Protein AF-A0A840UYF7-F1 (afdb_monomer_lite)

Sequence (259 aa):
MERPEFKKMMAEARAKKISAIVCYRLDRISRNIGDFAKLIEELDGLNVSFISIKEQFDTSSPMGRAMMYISSVFSQLERETIAERIRDNMHELSKTGRWLGGTSPTGYKSEEVKDVTIDGKIKKACMLEIIPEEADIIKQIYKVFLETNSLTKTETYFIQNGYKTKNEKLFTRFALRNILTNPVYMIADEDAYHYLIENDVDLFAEKIDFDSKRGIMAYNRTIQKSGKANQMRPMDEWIVAVGKHAGLIKGTEWIKVQE

Secondary structure (DSSP, 8-state):
---HHHHHHHHHHHTT--SEEEES-GGGT-SSHHHHHHHHHHHHHTT-EEEETTTTEETTSHHHHHHHHHHHHHHHHHHHHHHHHHHHHHHHHHTTT-B-SSSPPTTEEEEEEEEE-TTS-EEEEEEEEE-HHHHHHHHHHHHHHHHH--HHHHHHHHHHTT-B-TTS-B--HHHHHHHHT-GGGBB-SHHHHHHHHHTT-EE-S-GGG--SSEEEEEES-EE--TTS--EEPPGGG-EEEEEEEEP-B-HHHHHHTT-

InterPro domains:
  IPR006119 Resolvase, N-terminal catalytic domain [PF00239] (2-99)
  IPR006119 Resolvase, N-terminal catalytic domain [PS51736] (1-97)
  IPR006119 Resolvase, N-terminal catalytic domain [SM00857] (1-99)
  IPR011109 DNA-binding recombinase domain [PF07508] (132-259)
  IPR011109 DNA-binding recombinase domain [PS51737] (105-259)
  IPR036162 Resolvase-like, N-terminal catalytic domain superfamily [G3DSA:3.40.50.1390] (1-85)
  IPR036162 Resolvase-like, N-terminal catalytic domain superfamily [SSF53041] (2-99)
  IPR038109 DNA-binding recombinase domain superfamily [G3DSA:3.90.1750.20] (86-259)
  IPR050639 Site-specific recombinase resolvase [PTHR30461] (1-259)

Organism: NCBI:txid862415

Radius of gyration: 25.32 Å; chains: 1; bounding box: 58×44×60 Å

Structure (mmCIF, N/CA/C/O backbone):
data_AF-A0A840UYF7-F1
#
_entry.id   AF-A0A840UYF7-F1
#
loop_
_atom_site.group_PDB
_atom_site.id
_atom_site.type_symbol
_atom_site.label_atom_id
_atom_site.label_alt_id
_atom_site.label_comp_id
_atom_site.label_asym_id
_atom_site.label_entity_id
_atom_site.label_seq_id
_atom_site.pdbx_PDB_ins_code
_atom_site.Cartn_x
_atom_site.Cartn_y
_atom_site.Cartn_z
_atom_site.occupancy
_atom_site.B_iso_or_equiv
_atom_site.auth_seq_id
_atom_site.auth_comp_id
_atom_site.auth_asym_id
_atom_site.auth_atom_id
_atom_site.pdbx_PDB_model_num
ATOM 1 N N . MET A 1 1 ? 21.555 11.647 -11.552 1.00 42.31 1 MET A N 1
ATOM 2 C CA . MET A 1 1 ? 22.821 12.197 -12.087 1.00 42.31 1 MET A CA 1
ATOM 3 C C . MET A 1 1 ? 22.623 12.481 -13.561 1.00 42.31 1 MET A C 1
ATOM 5 O O . MET A 1 1 ? 22.449 11.545 -14.332 1.00 42.31 1 MET A O 1
ATOM 9 N N . GLU A 1 2 ? 22.563 13.755 -13.935 1.00 55.31 2 GLU A N 1
ATOM 10 C CA . GLU A 1 2 ? 22.422 14.159 -15.332 1.00 55.31 2 GLU A CA 1
ATOM 11 C C . GLU A 1 2 ? 23.725 13.906 -16.100 1.00 55.31 2 GLU A C 1
ATOM 13 O O . GLU A 1 2 ? 24.806 14.220 -15.610 1.00 55.31 2 GLU A O 1
ATOM 18 N N . ARG A 1 3 ? 23.627 13.297 -17.288 1.00 75.38 3 ARG A N 1
ATOM 19 C CA . ARG A 1 3 ? 24.757 12.982 -18.178 1.00 75.38 3 ARG A CA 1
ATOM 20 C C . ARG A 1 3 ? 24.699 13.922 -19.394 1.00 75.38 3 ARG A C 1
ATOM 22 O O . ARG A 1 3 ? 24.123 13.530 -20.408 1.00 75.38 3 ARG A O 1
ATOM 29 N N . PRO A 1 4 ? 25.203 15.165 -19.296 1.00 82.75 4 PRO A N 1
ATOM 30 C CA . PRO A 1 4 ? 25.015 16.188 -20.330 1.00 82.75 4 PRO A CA 1
ATOM 31 C C . PRO A 1 4 ? 25.634 15.796 -21.679 1.00 82.75 4 PRO A C 1
ATOM 33 O O . PRO A 1 4 ? 24.951 15.867 -22.697 1.00 82.75 4 PRO A O 1
ATOM 36 N N . GLU A 1 5 ? 26.858 15.263 -21.685 1.00 85.75 5 GLU A N 1
ATOM 37 C CA . GLU A 1 5 ? 27.529 14.814 -22.919 1.00 85.75 5 GLU A CA 1
ATOM 38 C C . GLU A 1 5 ? 26.815 13.631 -23.585 1.00 85.75 5 GLU A C 1
ATOM 40 O O . GLU A 1 5 ? 26.700 13.566 -24.805 1.00 85.75 5 GLU A O 1
ATOM 45 N N . PHE A 1 6 ? 26.241 12.726 -22.787 1.00 84.12 6 PHE A N 1
ATOM 46 C CA . PHE A 1 6 ? 25.422 11.631 -23.307 1.00 84.12 6 PHE A CA 1
ATOM 47 C C . PHE A 1 6 ? 24.133 12.156 -23.953 1.00 84.12 6 PHE A C 1
ATOM 49 O O . PHE A 1 6 ? 23.771 11.725 -25.044 1.00 84.12 6 PHE A O 1
ATOM 56 N N . LYS A 1 7 ? 23.453 13.120 -23.314 1.00 86.00 7 LYS A N 1
ATOM 57 C CA . LYS A 1 7 ? 22.262 13.764 -23.892 1.00 86.00 7 LYS A CA 1
ATOM 58 C C . LYS A 1 7 ? 22.598 14.466 -25.212 1.00 86.00 7 LYS A C 1
ATOM 60 O O . LYS A 1 7 ? 21.815 14.371 -26.152 1.00 86.00 7 LYS A O 1
ATOM 65 N N . LYS A 1 8 ? 23.754 15.134 -25.291 1.00 89.00 8 LYS A N 1
ATOM 66 C CA . LYS A 1 8 ? 24.232 15.800 -26.509 1.00 89.00 8 LYS A CA 1
ATOM 67 C C . LYS A 1 8 ? 24.509 14.798 -27.633 1.00 89.00 8 LYS A C 1
ATOM 69 O O . LYS A 1 8 ? 23.966 14.959 -28.720 1.00 89.00 8 LYS A O 1
ATOM 74 N N . MET A 1 9 ? 25.250 13.728 -27.344 1.00 89.44 9 MET A N 1
ATOM 75 C CA . MET A 1 9 ? 25.495 12.629 -28.286 1.00 89.44 9 MET A CA 1
ATOM 76 C C . MET A 1 9 ? 24.181 12.030 -28.815 1.00 89.44 9 MET A C 1
ATOM 78 O O . MET A 1 9 ? 24.022 11.855 -30.019 1.00 89.44 9 MET A O 1
ATOM 82 N N . MET A 1 10 ? 23.203 11.778 -27.938 1.00 88.00 10 MET A N 1
ATOM 83 C CA . MET A 1 10 ? 21.891 11.263 -28.351 1.00 88.00 10 MET A CA 1
ATOM 84 C C . MET A 1 10 ? 21.088 12.267 -29.184 1.00 88.00 10 MET A C 1
ATOM 86 O O . MET A 1 10 ? 20.379 11.872 -30.105 1.00 88.00 10 MET A O 1
ATOM 90 N N . ALA A 1 11 ? 21.195 13.568 -28.905 1.00 88.69 11 ALA A N 1
ATOM 91 C CA . ALA A 1 11 ? 20.579 14.595 -29.742 1.00 88.69 11 ALA A CA 1
ATOM 92 C C . ALA A 1 11 ? 21.204 14.631 -31.149 1.00 88.69 11 ALA A C 1
ATOM 94 O O . ALA A 1 11 ? 20.483 14.772 -32.135 1.00 88.69 11 ALA A O 1
ATOM 95 N N . GLU A 1 12 ? 22.521 14.446 -31.256 1.00 90.25 12 GLU A N 1
ATOM 96 C CA . GLU A 1 12 ? 23.225 14.339 -32.539 1.00 90.25 12 GLU A CA 1
ATOM 97 C C . GLU A 1 12 ? 22.860 13.052 -33.300 1.00 90.25 12 GLU A C 1
ATOM 99 O O . GLU A 1 12 ? 22.645 13.115 -34.514 1.00 90.25 12 GLU A O 1
ATOM 104 N N . ALA A 1 13 ? 22.686 11.924 -32.599 1.00 88.81 13 ALA A N 1
ATOM 105 C CA . ALA A 1 13 ? 22.165 10.675 -33.166 1.00 88.81 13 ALA A CA 1
ATOM 106 C C . ALA A 1 13 ? 20.753 10.856 -33.742 1.00 88.81 13 ALA A C 1
ATOM 108 O O . ALA A 1 13 ? 20.501 10.527 -34.899 1.00 88.81 13 ALA A O 1
ATOM 109 N N . ARG A 1 14 ? 19.840 11.464 -32.973 1.00 89.00 14 ARG A N 1
ATOM 110 C CA . ARG A 1 14 ? 18.462 11.751 -33.414 1.00 89.00 14 ARG A CA 1
ATOM 111 C C . ARG A 1 14 ? 18.410 12.725 -34.588 1.00 89.00 14 ARG A C 1
ATOM 113 O O . ARG A 1 14 ? 17.555 12.594 -35.458 1.00 89.00 14 ARG A O 1
ATOM 120 N N . ALA A 1 15 ? 19.344 13.673 -34.639 1.00 90.31 15 ALA A N 1
ATOM 121 C CA . ALA A 1 15 ? 19.522 14.582 -35.768 1.00 90.31 15 ALA A CA 1
ATOM 122 C C . ALA A 1 15 ? 20.211 13.926 -36.983 1.00 90.31 15 ALA A C 1
ATOM 124 O O . ALA A 1 15 ? 20.511 14.629 -37.948 1.00 90.31 15 ALA A O 1
ATOM 125 N N . LYS A 1 16 ? 20.480 12.610 -36.939 1.00 86.50 16 LYS A N 1
ATOM 126 C CA . LYS A 1 16 ? 21.167 11.825 -37.978 1.00 86.50 16 LYS A CA 1
ATOM 127 C C . LYS A 1 16 ? 22.544 12.381 -38.364 1.00 86.50 16 LYS A C 1
ATOM 129 O O . LYS A 1 16 ? 22.978 12.245 -39.504 1.00 86.50 16 LYS A O 1
ATOM 134 N N . LYS A 1 17 ? 23.239 13.020 -37.415 1.00 90.00 17 LYS A N 1
ATOM 135 C CA . LYS A 1 17 ? 24.589 13.576 -37.623 1.00 90.00 17 LYS A CA 1
ATOM 136 C C . LYS A 1 17 ? 25.702 12.553 -37.410 1.00 90.00 17 LYS A C 1
ATOM 138 O O . LYS A 1 17 ? 26.829 12.795 -37.827 1.00 90.00 17 LYS A O 1
ATOM 143 N N . ILE A 1 18 ? 25.392 11.435 -36.759 1.00 88.94 18 ILE A N 1
ATOM 144 C CA . ILE A 1 18 ? 26.330 10.347 -36.485 1.00 88.94 18 ILE A CA 1
ATOM 145 C C . ILE A 1 18 ? 25.714 9.019 -36.920 1.00 88.94 18 ILE A C 1
ATOM 147 O O . ILE A 1 18 ? 24.512 8.819 -36.774 1.00 88.94 18 ILE A O 1
ATOM 151 N N . SER A 1 19 ? 26.543 8.130 -37.465 1.00 86.69 19 SER A N 1
ATOM 152 C CA . SER A 1 19 ? 26.152 6.799 -37.951 1.00 86.69 19 SER A CA 1
ATOM 153 C C . SER A 1 19 ? 26.643 5.664 -37.055 1.00 86.69 19 SER A C 1
ATOM 155 O O . SER A 1 19 ? 26.178 4.535 -37.184 1.00 86.69 19 SER A O 1
ATOM 157 N N . ALA A 1 20 ? 27.571 5.949 -36.139 1.00 86.94 20 ALA A N 1
ATOM 158 C CA . ALA A 1 20 ? 28.065 4.979 -35.178 1.00 86.94 20 ALA A CA 1
ATOM 159 C C . ALA A 1 20 ? 28.466 5.642 -33.855 1.00 86.94 20 ALA A C 1
ATOM 161 O O . ALA A 1 20 ? 28.949 6.775 -33.830 1.00 86.94 20 ALA A O 1
ATOM 162 N N . ILE A 1 21 ? 28.304 4.902 -32.763 1.00 87.56 21 ILE A N 1
ATOM 163 C CA . ILE A 1 21 ? 28.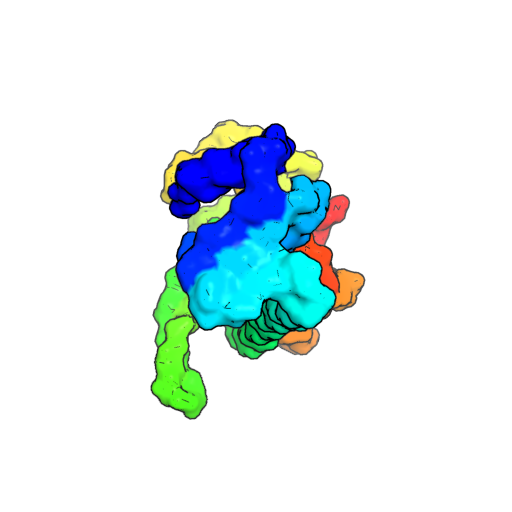770 5.248 -31.423 1.00 87.56 21 ILE A CA 1
ATOM 164 C C . ILE A 1 21 ? 29.753 4.171 -30.982 1.00 87.56 21 ILE A C 1
ATOM 166 O O . ILE A 1 21 ? 29.427 2.984 -30.958 1.00 87.56 21 ILE A O 1
ATOM 170 N N . VAL A 1 22 ? 30.960 4.599 -30.615 1.00 86.00 22 VAL A N 1
ATOM 171 C CA . VAL A 1 22 ? 32.040 3.707 -30.193 1.00 86.00 22 VAL A CA 1
ATOM 172 C C . VAL A 1 22 ? 32.382 3.982 -28.738 1.00 86.00 22 VAL A C 1
ATOM 174 O O . VAL A 1 22 ? 32.625 5.127 -28.355 1.00 86.00 22 VAL A O 1
ATOM 177 N N . CYS A 1 23 ? 32.445 2.934 -27.920 1.00 84.00 23 CYS A N 1
ATOM 178 C CA . CYS A 1 23 ? 32.936 3.035 -26.552 1.00 84.00 23 CYS A CA 1
ATOM 179 C C . CYS A 1 23 ? 34.029 2.015 -26.252 1.00 84.00 23 CYS A C 1
ATOM 181 O O . CYS A 1 23 ? 34.063 0.916 -26.798 1.00 84.00 23 CYS A O 1
ATOM 183 N N . TYR A 1 24 ? 34.918 2.375 -25.327 1.00 78.56 24 TYR A N 1
ATOM 184 C CA . TYR A 1 24 ? 35.977 1.472 -24.890 1.00 78.56 24 TYR A CA 1
ATOM 185 C C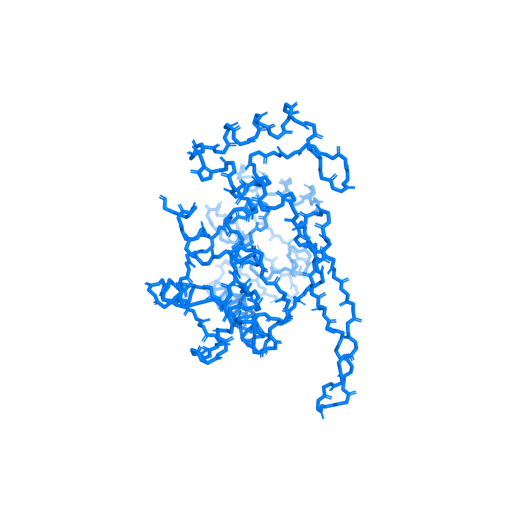 . TYR A 1 24 ? 35.435 0.284 -24.080 1.00 78.56 24 TYR A C 1
ATOM 187 O O . TYR A 1 24 ? 35.930 -0.830 -24.229 1.00 78.56 24 TYR A O 1
ATOM 195 N N . ARG A 1 25 ? 34.431 0.525 -23.224 1.00 69.75 25 ARG A N 1
ATOM 196 C CA . ARG A 1 25 ? 33.778 -0.475 -22.366 1.00 69.75 25 ARG A CA 1
ATOM 197 C C . ARG A 1 25 ? 32.304 -0.139 -22.168 1.00 69.75 25 ARG A C 1
ATOM 199 O O . ARG A 1 25 ? 31.961 1.037 -22.021 1.00 69.75 25 ARG A O 1
ATOM 206 N N . LEU A 1 26 ? 31.461 -1.165 -22.064 1.00 68.38 26 LEU A N 1
ATOM 207 C CA . LEU A 1 26 ? 30.008 -1.024 -21.880 1.00 68.38 26 LEU A CA 1
ATOM 208 C C . LEU A 1 26 ? 29.610 -0.227 -20.620 1.00 68.38 26 LEU A C 1
ATOM 210 O O . LEU A 1 26 ? 28.683 0.587 -20.660 1.00 68.38 26 LEU A O 1
ATOM 214 N N . ASP A 1 27 ? 30.359 -0.378 -19.523 1.00 70.00 27 ASP A N 1
ATOM 215 C CA . ASP A 1 27 ? 30.134 0.325 -18.247 1.00 70.00 27 ASP A CA 1
ATOM 216 C C . ASP A 1 27 ? 30.300 1.859 -18.342 1.00 70.00 27 ASP A C 1
ATOM 218 O O . ASP A 1 27 ? 29.895 2.602 -17.441 1.00 70.00 27 ASP A O 1
ATOM 222 N N . ARG A 1 28 ? 30.869 2.363 -19.448 1.00 70.50 28 ARG A N 1
ATOM 223 C CA . ARG A 1 28 ? 30.983 3.798 -19.753 1.00 70.50 28 ARG A CA 1
ATOM 224 C C . ARG A 1 28 ? 29.706 4.388 -20.324 1.00 70.50 28 ARG A C 1
ATOM 226 O O . ARG A 1 28 ? 29.495 5.592 -20.188 1.00 70.50 28 ARG A O 1
ATOM 233 N N . ILE A 1 29 ? 28.836 3.565 -20.901 1.00 69.12 29 ILE A N 1
ATOM 234 C CA . ILE A 1 29 ? 27.606 4.015 -21.549 1.00 69.12 29 ILE A CA 1
ATOM 235 C C . ILE A 1 29 ? 26.368 3.667 -20.738 1.00 69.12 29 ILE A C 1
ATOM 237 O O . ILE A 1 29 ? 25.492 4.519 -20.630 1.00 69.12 29 ILE A O 1
ATOM 241 N N . SER A 1 30 ? 26.324 2.536 -20.040 1.00 66.38 30 SER A N 1
ATOM 242 C CA . SER A 1 30 ? 25.217 2.245 -19.130 1.00 66.38 30 SER A CA 1
ATOM 243 C C . SER A 1 30 ? 25.676 1.505 -17.880 1.00 66.38 30 SER A C 1
ATOM 245 O O . SER A 1 30 ? 26.559 0.656 -17.940 1.00 66.38 30 SER A O 1
ATOM 247 N N . ARG A 1 31 ? 25.060 1.830 -16.737 1.00 65.88 31 ARG A N 1
ATOM 248 C CA . ARG A 1 31 ? 25.288 1.133 -15.458 1.00 65.88 31 ARG A CA 1
ATOM 249 C C . ARG A 1 31 ? 24.309 -0.022 -15.228 1.00 65.88 31 ARG A C 1
ATOM 251 O O . ARG A 1 31 ? 24.507 -0.793 -14.300 1.00 65.88 31 ARG A O 1
ATOM 258 N N . ASN A 1 32 ? 23.255 -0.117 -16.037 1.00 66.81 32 ASN A N 1
ATOM 259 C CA . ASN A 1 32 ? 22.257 -1.179 -15.985 1.00 66.81 32 ASN A CA 1
ATOM 260 C C . ASN A 1 32 ? 22.033 -1.706 -17.406 1.00 66.81 32 ASN A C 1
ATOM 262 O O . ASN A 1 32 ? 21.845 -0.927 -18.345 1.00 66.81 32 ASN A O 1
ATOM 266 N N . ILE A 1 33 ? 22.038 -3.025 -17.565 1.00 67.75 33 ILE A N 1
ATOM 267 C CA . ILE A 1 33 ? 21.838 -3.688 -18.856 1.00 67.75 33 ILE A CA 1
ATOM 268 C C . ILE A 1 33 ? 20.447 -3.365 -19.435 1.00 67.75 33 ILE A C 1
ATOM 270 O O . ILE A 1 33 ? 20.307 -3.225 -20.643 1.00 67.75 33 ILE A O 1
ATOM 274 N N . GLY A 1 34 ? 19.430 -3.113 -18.604 1.00 66.31 34 GLY A N 1
ATOM 275 C CA . GLY A 1 34 ? 18.120 -2.646 -19.076 1.00 66.31 34 GLY A CA 1
ATOM 276 C C . GLY A 1 34 ? 18.144 -1.260 -19.726 1.00 66.31 34 GLY A C 1
ATOM 277 O O . GLY A 1 34 ? 17.482 -1.047 -20.737 1.00 66.31 34 GLY A O 1
ATOM 278 N N . ASP A 1 35 ? 18.913 -0.323 -19.170 1.00 72.50 35 ASP A N 1
ATOM 279 C CA . ASP A 1 35 ? 19.089 1.005 -19.775 1.00 72.50 35 ASP A CA 1
ATOM 280 C C . ASP A 1 35 ? 19.945 0.918 -21.047 1.00 72.50 35 ASP A C 1
ATOM 282 O O . ASP A 1 35 ? 19.742 1.683 -21.986 1.00 72.50 35 ASP A O 1
ATOM 286 N N . PHE A 1 36 ? 20.871 -0.046 -21.095 1.00 75.31 36 PHE A N 1
ATOM 287 C CA . PHE A 1 36 ? 21.655 -0.336 -22.291 1.00 75.31 36 PHE A CA 1
ATOM 288 C C . PHE A 1 36 ? 20.785 -0.903 -23.418 1.00 75.31 36 PHE A C 1
ATOM 290 O O . PHE A 1 36 ? 20.859 -0.409 -24.535 1.00 75.31 36 PHE A O 1
ATOM 297 N N . ALA A 1 37 ? 19.922 -1.877 -23.121 1.00 72.19 37 ALA A N 1
ATOM 298 C CA . ALA A 1 37 ? 19.004 -2.470 -24.091 1.00 72.19 37 ALA A CA 1
ATOM 299 C C . ALA A 1 37 ? 18.137 -1.405 -24.779 1.00 72.19 37 ALA A C 1
ATOM 301 O O . ALA A 1 37 ? 18.122 -1.317 -26.003 1.00 72.19 37 ALA A O 1
ATOM 302 N N . LYS A 1 38 ? 17.513 -0.524 -23.985 1.00 77.12 38 LYS A N 1
ATOM 303 C CA . LYS A 1 38 ? 16.706 0.597 -24.496 1.00 77.12 38 LYS A CA 1
ATOM 304 C C . LYS A 1 38 ? 17.508 1.557 -25.367 1.00 77.12 38 LYS A C 1
ATOM 306 O O . LYS A 1 38 ? 17.004 2.037 -26.373 1.00 77.12 38 LYS A O 1
ATOM 311 N N . LEU A 1 39 ? 18.745 1.856 -24.966 1.00 80.50 39 LEU A N 1
ATOM 312 C CA . LEU A 1 39 ? 19.635 2.706 -25.749 1.00 80.50 39 LEU A CA 1
ATOM 313 C C . LEU A 1 39 ? 19.925 2.081 -27.115 1.00 80.50 39 LEU A C 1
ATOM 315 O O . LEU A 1 39 ? 19.872 2.784 -28.114 1.00 80.50 39 LEU A O 1
ATOM 319 N N . ILE A 1 40 ? 20.225 0.785 -27.172 1.00 77.88 40 ILE A N 1
ATOM 320 C CA . ILE A 1 40 ? 20.505 0.124 -28.448 1.00 77.88 40 ILE A CA 1
ATOM 321 C C . ILE A 1 40 ? 19.251 0.040 -29.322 1.00 77.88 40 ILE A C 1
ATOM 323 O O . ILE A 1 40 ? 19.360 0.324 -30.506 1.00 77.88 40 ILE A O 1
ATOM 327 N N . GLU A 1 41 ? 18.073 -0.267 -28.768 1.00 78.44 41 GLU A N 1
ATOM 328 C CA . GLU A 1 41 ? 16.807 -0.222 -29.526 1.00 78.44 41 GLU A CA 1
ATOM 329 C C . GLU A 1 41 ? 16.552 1.168 -30.123 1.00 78.44 41 GLU A C 1
ATOM 331 O O . GLU A 1 41 ? 16.159 1.295 -31.282 1.00 78.44 41 GLU A O 1
ATOM 336 N N . GLU A 1 42 ? 16.814 2.224 -29.348 1.00 85.38 42 GLU A N 1
ATOM 337 C CA . GLU A 1 42 ? 16.706 3.596 -29.835 1.00 85.38 42 GLU A CA 1
ATOM 338 C C . GLU A 1 42 ? 17.705 3.871 -30.970 1.00 85.38 42 GLU A C 1
ATOM 340 O O . GLU A 1 42 ? 17.336 4.464 -31.981 1.00 85.38 42 GLU A O 1
ATOM 345 N N . LEU A 1 43 ? 18.959 3.436 -30.828 1.00 85.25 43 LEU A N 1
ATOM 346 C CA . LEU A 1 43 ? 19.989 3.617 -31.852 1.00 85.25 43 LEU A CA 1
ATOM 347 C C . LEU A 1 43 ? 19.698 2.810 -33.125 1.00 85.25 43 LEU A C 1
ATOM 349 O O . LEU A 1 43 ? 19.881 3.344 -34.217 1.00 85.25 43 LEU A O 1
ATOM 353 N N . ASP A 1 44 ? 19.179 1.588 -33.005 1.00 81.00 44 ASP A N 1
ATOM 354 C CA . ASP A 1 44 ? 18.764 0.743 -34.132 1.00 81.00 44 ASP A CA 1
ATOM 355 C C . ASP A 1 44 ? 17.617 1.397 -34.918 1.00 81.00 44 ASP A C 1
ATOM 357 O O . ASP A 1 44 ? 17.704 1.561 -36.134 1.00 81.00 44 ASP A O 1
ATOM 361 N N . GLY A 1 45 ? 16.603 1.928 -34.220 1.00 82.25 45 GLY A N 1
ATOM 362 C CA . GLY A 1 45 ? 15.529 2.713 -34.842 1.00 82.25 45 GLY A CA 1
ATOM 363 C C . GLY A 1 45 ? 16.011 4.007 -35.518 1.00 82.25 45 GLY A C 1
ATOM 364 O O . GLY A 1 45 ? 15.376 4.503 -36.452 1.00 82.25 45 GLY A O 1
ATOM 365 N N . LEU A 1 46 ? 17.150 4.550 -35.080 1.00 86.81 46 LEU A N 1
ATOM 366 C CA . LEU A 1 46 ? 17.821 5.698 -35.699 1.00 86.81 46 LEU A CA 1
ATOM 367 C C . LEU A 1 46 ? 18.830 5.296 -36.789 1.00 86.81 46 LEU A C 1
ATOM 369 O O . LEU A 1 46 ? 19.389 6.182 -37.441 1.00 86.81 46 LEU A O 1
ATOM 373 N N . ASN A 1 47 ? 19.029 3.995 -37.020 1.00 85.25 47 ASN A N 1
ATOM 374 C CA . ASN A 1 47 ? 20.027 3.427 -37.923 1.00 85.25 47 ASN A CA 1
ATOM 375 C C . ASN A 1 47 ? 21.469 3.853 -37.570 1.00 85.25 47 ASN A C 1
ATOM 377 O O . ASN A 1 47 ? 22.271 4.187 -38.446 1.00 85.25 47 ASN A O 1
ATOM 381 N N . VAL A 1 48 ? 21.775 3.880 -36.269 1.00 87.81 48 VAL A N 1
ATOM 382 C CA . VAL A 1 48 ? 23.083 4.214 -35.693 1.00 87.81 48 VAL A CA 1
ATOM 383 C C . VAL A 1 48 ? 23.690 2.960 -35.068 1.00 87.81 48 VAL A C 1
ATOM 385 O O . VAL A 1 48 ? 23.139 2.392 -34.130 1.00 87.81 48 VAL A O 1
ATOM 388 N N . SER A 1 49 ? 24.860 2.544 -35.547 1.00 84.06 49 SER A N 1
ATOM 389 C CA . SER A 1 49 ? 25.546 1.356 -35.030 1.00 84.06 49 SER A CA 1
ATOM 390 C C . SER A 1 49 ? 26.178 1.614 -33.664 1.00 84.06 49 SER A C 1
ATOM 392 O O . SER A 1 49 ? 26.745 2.676 -33.413 1.00 84.06 49 SER A O 1
ATOM 394 N N . PHE A 1 50 ? 26.169 0.613 -32.792 1.00 84.19 50 PHE A N 1
ATOM 395 C CA . PHE A 1 50 ? 26.882 0.654 -31.519 1.00 84.19 50 PHE A CA 1
ATOM 396 C C . PHE A 1 50 ? 28.014 -0.371 -31.476 1.00 84.19 50 PHE A C 1
ATOM 398 O O . PHE A 1 50 ? 27.784 -1.556 -31.743 1.00 84.19 50 PHE A O 1
ATOM 405 N N . ILE A 1 51 ? 29.210 0.082 -31.088 1.00 81.38 51 ILE A N 1
ATOM 406 C CA . ILE A 1 51 ? 30.431 -0.728 -31.044 1.00 81.38 51 ILE A CA 1
ATOM 407 C C . ILE A 1 51 ? 31.102 -0.595 -29.673 1.00 81.38 51 ILE A C 1
ATOM 409 O O . ILE A 1 51 ? 31.466 0.508 -29.252 1.00 81.38 51 ILE A O 1
ATOM 413 N N . SER A 1 52 ? 31.338 -1.729 -29.003 1.00 80.31 52 SER A N 1
ATOM 414 C CA . SER A 1 52 ? 32.217 -1.786 -27.828 1.00 80.31 52 SER A CA 1
ATOM 415 C C . SER A 1 52 ? 33.544 -2.463 -28.151 1.00 80.31 52 SER A C 1
ATOM 417 O O . SER A 1 52 ? 33.572 -3.619 -28.573 1.00 80.31 52 SER A O 1
ATOM 419 N N . ILE A 1 53 ? 34.648 -1.753 -27.906 1.00 76.31 53 ILE A N 1
ATOM 420 C CA . ILE A 1 53 ? 36.002 -2.202 -28.261 1.00 76.31 53 ILE A CA 1
ATOM 421 C C . ILE A 1 53 ? 36.425 -3.408 -27.416 1.00 76.31 53 ILE A C 1
ATOM 423 O O . ILE A 1 53 ? 36.927 -4.392 -27.954 1.00 76.31 53 ILE A O 1
ATOM 427 N N . LYS A 1 54 ? 36.245 -3.349 -26.091 1.00 73.75 54 LYS A N 1
ATOM 428 C CA . LYS A 1 54 ? 36.751 -4.394 -25.190 1.00 73.75 54 LYS A CA 1
ATOM 429 C C . LYS A 1 54 ? 35.925 -5.677 -25.243 1.00 73.75 54 LYS A C 1
ATOM 431 O O . LYS A 1 54 ? 36.486 -6.763 -25.165 1.00 73.75 54 LYS A O 1
ATOM 436 N N . GLU A 1 55 ? 34.608 -5.555 -25.359 1.00 64.25 55 GLU A N 1
ATOM 437 C CA . GLU A 1 55 ? 33.691 -6.697 -25.364 1.00 64.25 55 GLU A CA 1
ATOM 438 C C . GLU A 1 55 ? 33.481 -7.297 -26.770 1.00 64.25 55 GLU A C 1
ATOM 440 O O . GLU A 1 55 ? 32.681 -8.217 -26.905 1.00 64.25 55 GLU A O 1
ATOM 445 N N . GLN A 1 56 ? 34.183 -6.786 -27.800 1.00 61.50 56 GLN A N 1
ATOM 446 C CA . GLN A 1 56 ? 34.001 -7.144 -2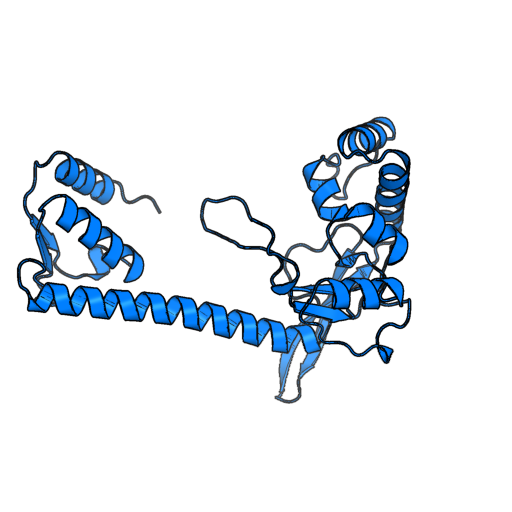9.221 1.00 61.50 56 GLN A CA 1
ATOM 447 C C . GLN A 1 56 ? 32.522 -7.205 -29.622 1.00 61.50 56 GLN A C 1
ATOM 449 O O . GLN A 1 56 ? 32.062 -8.100 -30.330 1.00 61.50 56 GLN A O 1
ATOM 454 N N . PHE A 1 57 ? 31.760 -6.244 -29.109 1.00 66.62 57 PHE A N 1
ATOM 455 C CA . PHE A 1 57 ? 30.318 -6.231 -29.241 1.00 66.62 57 PHE A CA 1
ATOM 456 C C . PHE A 1 57 ? 29.939 -5.309 -30.393 1.00 66.62 57 PHE A C 1
ATOM 458 O O . PHE A 1 57 ? 30.081 -4.090 -30.279 1.00 66.62 57 PHE A O 1
ATOM 465 N N . ASP A 1 58 ? 29.481 -5.903 -31.494 1.00 66.81 58 ASP A N 1
ATOM 466 C CA . ASP A 1 58 ? 29.087 -5.197 -32.711 1.00 66.81 58 ASP A CA 1
ATOM 467 C C . ASP A 1 58 ? 27.624 -5.492 -33.065 1.00 66.81 58 ASP A C 1
ATOM 469 O O . ASP A 1 58 ? 27.274 -6.575 -33.547 1.00 66.81 58 ASP A O 1
ATOM 473 N N . THR A 1 59 ? 26.773 -4.493 -32.842 1.00 66.44 59 THR A N 1
ATOM 474 C CA . THR A 1 59 ? 25.326 -4.544 -33.121 1.00 66.44 59 THR A CA 1
ATOM 475 C C . THR A 1 59 ? 24.986 -4.521 -34.617 1.00 66.44 59 THR A C 1
ATOM 477 O O . THR A 1 59 ? 23.859 -4.842 -34.998 1.00 66.44 59 THR A O 1
ATOM 480 N N . SER A 1 60 ? 25.955 -4.238 -35.494 1.00 67.19 60 SER A N 1
ATOM 481 C CA . SER A 1 60 ? 25.775 -4.371 -36.944 1.00 67.19 60 SER A CA 1
ATOM 482 C C . SER A 1 60 ? 25.775 -5.839 -37.403 1.00 67.19 60 SER A C 1
ATOM 484 O O . SER A 1 60 ? 25.183 -6.173 -38.435 1.00 67.19 60 SER A O 1
ATOM 486 N N . SER A 1 61 ? 26.321 -6.752 -36.589 1.00 73.12 61 SER A N 1
ATOM 487 C CA . SER A 1 61 ? 26.342 -8.191 -36.864 1.00 73.12 61 SER A CA 1
ATOM 488 C C . SER A 1 61 ? 25.087 -8.923 -36.339 1.00 73.12 61 SER A C 1
ATOM 490 O O . SER A 1 61 ? 24.573 -8.586 -35.267 1.00 73.12 61 SER A O 1
ATOM 492 N N . PRO A 1 62 ? 24.595 -9.977 -37.026 1.00 68.19 62 PRO A N 1
ATOM 493 C CA . PRO A 1 62 ? 23.485 -10.798 -36.526 1.00 68.19 62 PRO A CA 1
ATOM 494 C C . PRO A 1 62 ? 23.751 -11.428 -35.148 1.00 68.19 62 PRO A C 1
ATOM 496 O O . PRO A 1 62 ? 22.850 -11.482 -34.313 1.00 68.19 62 PRO A O 1
ATOM 499 N N . MET A 1 63 ? 24.992 -11.857 -34.885 1.00 62.41 63 MET A N 1
ATOM 500 C CA . MET A 1 63 ? 25.386 -12.461 -33.606 1.00 62.41 63 MET A CA 1
ATOM 501 C C . MET A 1 63 ? 25.395 -11.429 -32.465 1.00 62.41 63 MET A C 1
ATOM 503 O O . MET A 1 63 ? 24.923 -11.721 -31.366 1.00 62.41 63 MET A O 1
ATOM 507 N N . GLY A 1 64 ? 25.862 -10.202 -32.726 1.00 66.31 64 GLY A N 1
ATOM 508 C CA . GLY A 1 64 ? 25.820 -9.113 -31.747 1.00 66.31 64 GLY A CA 1
ATOM 509 C C . GLY A 1 64 ? 24.393 -8.689 -31.394 1.00 66.31 64 GLY A C 1
ATOM 510 O O . GLY A 1 64 ? 24.090 -8.483 -30.218 1.00 66.31 64 GLY A O 1
ATOM 511 N N . ARG A 1 65 ? 23.477 -8.662 -32.376 1.00 69.31 65 ARG A N 1
ATOM 512 C CA . ARG A 1 65 ? 22.040 -8.449 -32.114 1.00 69.31 65 ARG A CA 1
ATOM 513 C C . ARG A 1 65 ? 21.416 -9.587 -31.302 1.00 69.31 65 ARG A C 1
ATOM 515 O O . ARG A 1 65 ? 20.661 -9.325 -30.372 1.00 69.31 65 ARG A O 1
ATOM 522 N N . ALA A 1 66 ? 21.760 -10.844 -31.581 1.00 67.94 66 ALA A N 1
ATOM 523 C CA . ALA A 1 66 ? 21.258 -11.980 -30.801 1.00 67.94 66 ALA A CA 1
ATOM 524 C C . ALA A 1 66 ? 21.702 -11.915 -29.328 1.00 67.94 66 ALA A C 1
ATOM 526 O O . ALA A 1 66 ? 20.881 -12.043 -28.419 1.00 67.94 66 ALA A O 1
ATOM 527 N N . MET A 1 67 ? 22.985 -11.635 -29.082 1.00 64.81 67 MET A N 1
ATOM 528 C CA . MET A 1 67 ? 23.522 -11.492 -27.727 1.00 64.81 67 MET A CA 1
ATOM 529 C C . MET A 1 67 ? 22.892 -10.303 -26.976 1.00 64.81 67 MET A C 1
ATOM 531 O O . MET A 1 67 ? 22.701 -10.371 -25.759 1.00 64.81 67 MET A O 1
ATOM 535 N N . MET A 1 68 ? 22.491 -9.240 -27.688 1.00 66.94 68 MET A N 1
ATOM 536 C CA . MET A 1 68 ? 21.733 -8.122 -27.115 1.00 66.94 68 MET A CA 1
ATOM 537 C C . MET A 1 68 ? 20.353 -8.565 -26.617 1.00 66.94 68 MET A C 1
ATOM 539 O O . MET A 1 68 ? 20.005 -8.275 -25.469 1.00 66.94 68 MET A O 1
ATOM 543 N N . TYR A 1 69 ? 19.569 -9.255 -27.449 1.00 70.56 69 TYR A N 1
ATOM 544 C CA . TYR A 1 69 ? 18.236 -9.716 -27.050 1.00 70.56 69 TYR A CA 1
ATOM 545 C C . TYR A 1 69 ? 18.317 -10.655 -25.849 1.00 70.56 69 TYR A C 1
ATOM 547 O O . TYR A 1 69 ? 17.594 -10.463 -24.875 1.00 70.56 69 TYR A O 1
ATOM 555 N N . ILE A 1 70 ? 19.275 -11.583 -25.853 1.00 69.88 70 ILE A N 1
ATOM 556 C CA . ILE A 1 70 ? 19.538 -12.479 -24.720 1.00 69.88 70 ILE A CA 1
ATOM 557 C C . ILE A 1 70 ? 19.869 -11.681 -23.446 1.00 69.88 70 ILE A C 1
ATOM 559 O O . ILE A 1 70 ? 19.271 -11.911 -22.397 1.00 69.88 70 ILE A O 1
ATOM 563 N N . SER A 1 71 ? 20.763 -10.691 -23.526 1.00 62.38 71 SER A N 1
ATOM 564 C CA . SER A 1 71 ? 21.125 -9.845 -22.371 1.00 62.38 71 SER A CA 1
ATOM 565 C C . SER A 1 71 ? 19.937 -9.026 -21.842 1.00 62.38 71 SER A C 1
ATOM 567 O O . SER A 1 71 ? 19.795 -8.810 -20.634 1.00 62.38 71 SER A O 1
ATOM 569 N N . SER A 1 72 ? 19.064 -8.584 -22.748 1.00 64.19 72 SER A N 1
ATOM 570 C CA . SER A 1 72 ? 17.847 -7.836 -22.421 1.00 64.19 72 SER A CA 1
ATOM 571 C C . SER A 1 72 ? 16.838 -8.721 -21.692 1.00 64.19 72 SER A C 1
ATOM 573 O O . SER A 1 72 ? 16.312 -8.311 -20.655 1.00 64.19 72 SER A O 1
ATOM 575 N N . VAL A 1 73 ? 16.657 -9.958 -22.171 1.00 71.31 73 VAL A N 1
ATOM 576 C CA . VAL A 1 73 ? 15.842 -10.993 -21.522 1.00 71.31 73 VAL A CA 1
ATOM 577 C C . VAL A 1 73 ? 16.366 -11.276 -20.117 1.00 71.31 73 VAL A C 1
ATOM 579 O O . VAL A 1 73 ? 15.600 -11.181 -19.166 1.00 71.31 73 VAL A O 1
ATOM 582 N N . PHE A 1 74 ? 17.671 -11.509 -19.936 1.00 63.81 74 PHE A N 1
ATOM 583 C CA . PHE A 1 74 ? 18.238 -11.740 -18.599 1.00 63.81 74 PHE A CA 1
ATOM 584 C C . PHE A 1 74 ? 18.044 -10.558 -17.644 1.00 63.81 74 PHE A C 1
ATOM 586 O O . PHE A 1 74 ? 17.744 -10.754 -16.471 1.00 63.81 74 PHE A O 1
ATOM 593 N N . SER A 1 75 ? 18.145 -9.324 -18.138 1.00 59.62 75 SER A N 1
ATOM 594 C CA . SER A 1 75 ? 17.903 -8.130 -17.314 1.00 59.62 75 SER A CA 1
ATOM 595 C C . SER A 1 75 ? 16.451 -7.974 -16.897 1.00 59.62 75 SER A C 1
ATOM 597 O O . SER A 1 75 ? 16.153 -7.407 -15.845 1.00 59.62 75 SER A O 1
ATOM 599 N N . GLN A 1 76 ? 15.534 -8.383 -17.771 1.00 65.25 76 GLN A N 1
ATOM 600 C CA . GLN A 1 76 ? 14.117 -8.406 -17.463 1.00 65.25 76 GLN A CA 1
ATOM 601 C C . GLN A 1 76 ? 13.812 -9.508 -16.448 1.00 65.25 76 GLN A C 1
ATOM 603 O O . GLN A 1 76 ? 13.209 -9.204 -15.422 1.00 65.25 76 GLN A O 1
ATOM 608 N N . LEU A 1 77 ? 14.344 -10.713 -16.667 1.00 70.00 77 LEU A N 1
ATOM 609 C CA . LEU A 1 77 ? 14.246 -11.835 -15.736 1.00 70.00 77 LEU A CA 1
ATOM 610 C C . LEU A 1 77 ? 14.786 -11.476 -14.350 1.00 70.00 77 LEU A C 1
ATOM 612 O O . LEU A 1 77 ? 14.138 -11.766 -13.353 1.00 70.00 77 LEU A O 1
ATOM 616 N N . GLU A 1 78 ? 15.932 -10.799 -14.250 1.00 64.56 78 GLU A N 1
ATOM 617 C CA . GLU A 1 78 ? 16.488 -10.380 -12.959 1.00 64.56 78 GLU A CA 1
ATOM 618 C C . GLU A 1 78 ? 15.572 -9.376 -12.240 1.00 64.56 78 GLU A C 1
ATOM 620 O O . GLU A 1 78 ? 15.339 -9.499 -11.038 1.00 64.56 78 GLU A O 1
ATOM 625 N N . ARG A 1 79 ? 14.993 -8.407 -12.966 1.00 64.31 79 ARG A N 1
ATOM 626 C CA . ARG A 1 79 ? 14.014 -7.462 -12.397 1.00 64.31 79 ARG A CA 1
ATOM 627 C C . ARG A 1 79 ? 12.755 -8.168 -11.900 1.00 64.31 79 ARG A C 1
ATOM 629 O O . ARG A 1 79 ? 12.275 -7.833 -10.819 1.00 64.31 79 ARG A O 1
ATOM 636 N N . GLU A 1 80 ? 12.235 -9.111 -12.677 1.00 71.38 80 GLU A N 1
ATOM 637 C CA . GLU A 1 80 ? 11.064 -9.916 -12.316 1.00 71.38 80 GLU A CA 1
ATOM 638 C C . GLU A 1 80 ? 11.372 -10.810 -11.104 1.00 71.38 80 GLU A C 1
ATOM 640 O O . GLU A 1 80 ? 10.635 -10.775 -10.125 1.00 71.38 80 GLU A O 1
ATOM 645 N N . THR A 1 81 ? 12.540 -11.458 -11.075 1.00 69.50 81 THR A N 1
ATOM 646 C CA . THR A 1 81 ? 13.011 -12.275 -9.940 1.00 69.50 81 THR A CA 1
ATOM 647 C C . THR A 1 81 ? 13.192 -11.442 -8.666 1.00 69.50 81 THR A C 1
ATOM 649 O O . THR A 1 81 ? 12.892 -11.896 -7.564 1.00 69.50 81 THR A O 1
ATOM 652 N N . ILE A 1 82 ? 13.696 -10.205 -8.771 1.00 65.69 82 ILE A N 1
ATOM 653 C CA . ILE A 1 82 ? 13.792 -9.290 -7.623 1.00 65.69 82 ILE A CA 1
ATOM 654 C C . ILE A 1 82 ? 12.394 -8.921 -7.121 1.00 65.69 82 ILE A C 1
ATOM 656 O O . ILE A 1 82 ? 12.178 -8.907 -5.911 1.00 65.69 82 ILE A O 1
ATOM 660 N N . ALA A 1 83 ? 11.451 -8.628 -8.019 1.00 64.94 83 ALA A N 1
ATOM 661 C CA . ALA A 1 83 ? 10.068 -8.339 -7.647 1.00 64.94 83 ALA A CA 1
ATOM 662 C C . ALA A 1 83 ? 9.397 -9.538 -6.955 1.00 64.94 83 ALA A C 1
ATOM 664 O O . ALA A 1 83 ? 8.759 -9.341 -5.921 1.00 64.94 83 ALA A O 1
ATOM 665 N N . GLU A 1 84 ? 9.601 -10.758 -7.458 1.00 73.94 84 GLU A N 1
ATOM 666 C CA . GLU A 1 84 ? 9.150 -11.996 -6.810 1.00 73.94 84 GLU A CA 1
ATOM 667 C C . GLU A 1 84 ? 9.776 -12.160 -5.426 1.00 73.94 84 GLU A C 1
ATOM 669 O O . GLU A 1 84 ? 9.052 -12.263 -4.446 1.00 73.94 84 GLU A O 1
ATOM 674 N N . ARG A 1 85 ? 11.101 -12.030 -5.289 1.00 72.19 85 ARG A N 1
ATOM 675 C CA . ARG A 1 85 ? 11.761 -12.096 -3.972 1.00 72.19 85 ARG A CA 1
ATOM 676 C C . ARG A 1 85 ? 11.276 -11.026 -3.005 1.00 72.19 85 ARG A C 1
ATOM 678 O O . ARG A 1 85 ? 11.249 -11.267 -1.800 1.00 72.19 85 ARG A O 1
ATOM 685 N N . ILE A 1 86 ? 10.970 -9.819 -3.481 1.00 68.69 86 ILE A N 1
ATOM 686 C CA . ILE A 1 86 ? 10.394 -8.767 -2.635 1.00 68.69 86 ILE A CA 1
ATOM 687 C C . ILE A 1 86 ? 9.007 -9.198 -2.168 1.00 68.69 86 ILE A C 1
ATOM 689 O O . ILE A 1 86 ? 8.717 -9.046 -0.984 1.00 68.69 86 ILE A O 1
ATOM 693 N N . ARG A 1 87 ? 8.187 -9.759 -3.063 1.00 72.38 87 ARG A N 1
ATOM 694 C CA . ARG A 1 87 ? 6.876 -10.307 -2.720 1.00 72.38 87 ARG A CA 1
ATOM 695 C C . ARG A 1 87 ? 7.014 -11.435 -1.693 1.00 72.38 87 ARG A C 1
ATOM 697 O O . ARG A 1 87 ? 6.417 -11.324 -0.632 1.00 72.38 87 ARG A O 1
ATOM 704 N N . ASP A 1 88 ? 7.879 -12.422 -1.920 1.00 77.50 88 ASP A N 1
ATOM 705 C CA . ASP A 1 88 ? 8.137 -13.535 -0.991 1.00 77.50 88 ASP A CA 1
ATOM 706 C C . ASP A 1 88 ? 8.624 -13.047 0.377 1.00 77.50 88 ASP A C 1
ATOM 708 O O . ASP A 1 88 ? 8.15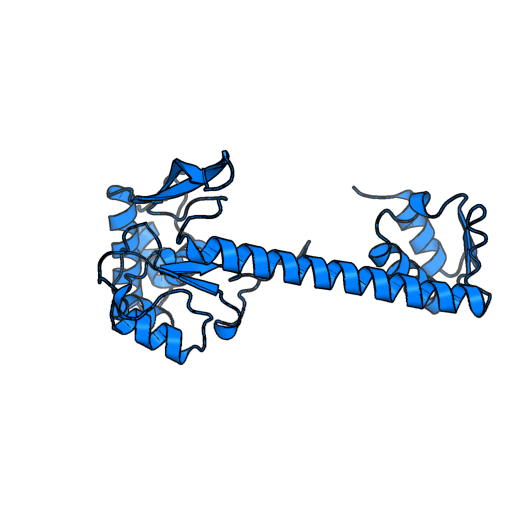6 -13.499 1.420 1.00 77.50 88 ASP A O 1
ATOM 712 N N . ASN A 1 89 ? 9.528 -12.061 0.399 1.00 74.69 89 ASN A N 1
ATOM 713 C CA . ASN A 1 89 ? 9.935 -11.425 1.648 1.00 74.69 89 ASN A CA 1
ATOM 714 C C . ASN A 1 89 ? 8.762 -10.697 2.315 1.00 74.69 89 ASN A C 1
ATOM 716 O O . ASN A 1 89 ? 8.657 -10.738 3.535 1.00 74.69 89 ASN A O 1
ATOM 720 N N . MET A 1 90 ? 7.886 -10.029 1.557 1.00 72.19 90 MET A N 1
ATOM 721 C CA . MET A 1 90 ? 6.679 -9.406 2.106 1.00 72.19 90 MET A CA 1
ATOM 722 C C . MET A 1 90 ? 5.705 -10.445 2.667 1.00 72.19 90 MET A C 1
ATOM 724 O O . MET A 1 90 ? 5.148 -10.176 3.723 1.00 72.19 90 MET A O 1
ATOM 728 N N . HIS A 1 91 ? 5.553 -11.619 2.047 1.00 76.50 91 HIS A N 1
ATOM 729 C CA . HIS A 1 91 ? 4.776 -12.736 2.602 1.00 76.50 91 HIS A CA 1
ATOM 730 C C . HIS A 1 91 ? 5.387 -13.269 3.904 1.00 76.50 91 HIS A C 1
ATOM 732 O O . HIS A 1 91 ? 4.697 -13.463 4.899 1.00 76.50 91 HIS A O 1
ATOM 738 N N . GLU A 1 92 ? 6.702 -13.480 3.947 1.00 77.50 92 GLU A N 1
ATOM 739 C CA . GLU A 1 92 ? 7.380 -13.900 5.179 1.00 77.50 92 GLU A CA 1
ATOM 740 C C . GLU A 1 92 ? 7.251 -12.849 6.289 1.00 77.50 92 GLU A C 1
ATOM 742 O O . GLU A 1 92 ? 7.095 -13.168 7.468 1.00 77.50 92 GLU A O 1
ATOM 747 N N . LEU A 1 93 ? 7.285 -11.569 5.919 1.00 70.88 93 LEU A N 1
ATOM 748 C CA . LEU A 1 93 ? 7.142 -10.465 6.856 1.00 70.88 93 LEU A CA 1
ATOM 749 C C . LEU A 1 93 ? 5.686 -10.250 7.296 1.00 70.88 93 LEU A C 1
ATOM 751 O O . LEU A 1 93 ? 5.474 -9.903 8.462 1.00 70.88 93 LEU A O 1
ATOM 755 N N . SER A 1 94 ? 4.695 -10.477 6.430 1.00 71.88 94 SER A N 1
ATOM 756 C CA . SER A 1 94 ? 3.273 -10.309 6.751 1.00 71.88 94 SER A CA 1
ATOM 757 C C . SER A 1 94 ? 2.824 -11.280 7.835 1.00 71.88 94 SER A C 1
ATOM 759 O O . SER A 1 94 ? 2.124 -10.860 8.755 1.00 71.88 94 SER A O 1
ATOM 761 N N . LYS A 1 95 ? 3.358 -12.510 7.838 1.00 75.75 95 LYS A N 1
ATOM 762 C CA . LYS A 1 95 ? 3.173 -13.498 8.919 1.00 75.75 95 LYS A CA 1
ATOM 763 C C . LYS A 1 95 ? 3.515 -12.955 10.308 1.00 75.75 95 LYS A C 1
ATOM 765 O O . LYS A 1 95 ? 3.039 -13.467 11.314 1.00 75.75 95 LYS A O 1
ATOM 770 N N . THR A 1 96 ? 4.363 -11.927 10.397 1.00 77.19 96 THR A N 1
ATOM 771 C CA . THR A 1 96 ? 4.730 -11.328 11.686 1.00 77.19 96 THR A CA 1
ATOM 772 C C . THR A 1 96 ? 3.757 -10.246 12.163 1.00 77.19 96 THR A C 1
ATOM 774 O O . THR A 1 96 ? 3.829 -9.867 13.335 1.00 77.19 96 THR A O 1
ATOM 777 N N . GLY A 1 97 ? 2.885 -9.719 11.291 1.00 75.62 97 GLY A N 1
ATOM 778 C CA . GLY A 1 97 ? 1.946 -8.631 11.602 1.00 75.62 97 GLY A CA 1
ATOM 779 C C . GLY A 1 97 ? 2.627 -7.314 12.006 1.00 75.62 97 GLY A C 1
ATOM 780 O O . GLY A 1 97 ? 2.052 -6.504 12.738 1.00 75.62 97 GLY A O 1
ATOM 781 N N . ARG A 1 98 ? 3.893 -7.116 11.610 1.00 83.00 98 ARG A N 1
ATOM 782 C CA . ARG A 1 98 ? 4.737 -5.979 12.022 1.00 83.00 98 ARG A CA 1
ATOM 783 C C . ARG A 1 98 ? 4.721 -4.843 11.003 1.00 83.00 98 ARG A C 1
ATOM 785 O O . ARG A 1 98 ? 4.474 -5.044 9.814 1.00 83.00 98 ARG A O 1
ATOM 792 N N . TRP A 1 99 ? 5.072 -3.645 11.466 1.00 84.12 99 TRP A N 1
ATOM 793 C CA . TRP A 1 99 ? 5.343 -2.506 10.595 1.00 84.12 99 TRP A CA 1
ATOM 794 C C . TRP A 1 99 ? 6.733 -2.656 9.966 1.00 84.12 99 TRP A C 1
ATOM 796 O O . TRP A 1 99 ? 7.717 -2.859 10.676 1.00 84.12 99 TRP A O 1
ATOM 806 N N . LEU A 1 100 ? 6.840 -2.550 8.637 1.00 78.06 100 LEU A N 1
ATOM 807 C CA . LEU A 1 100 ? 8.107 -2.789 7.915 1.00 78.06 100 LEU A CA 1
ATOM 808 C C . LEU A 1 100 ? 9.023 -1.557 7.848 1.00 78.06 100 LEU A C 1
ATOM 810 O O . LEU A 1 100 ? 10.045 -1.579 7.165 1.00 78.06 100 LEU A O 1
ATOM 814 N N . GLY A 1 101 ? 8.671 -0.488 8.563 1.00 74.44 101 GLY A N 1
ATOM 815 C CA . GLY A 1 101 ? 9.417 0.766 8.581 1.00 74.44 101 GLY A CA 1
ATOM 816 C C . GLY A 1 101 ? 8.886 1.802 7.589 1.00 74.44 101 GLY A C 1
ATOM 817 O O . GLY A 1 101 ? 7.806 1.666 7.019 1.00 74.44 101 GLY A O 1
ATOM 818 N N . GLY A 1 102 ? 9.637 2.892 7.430 1.00 77.81 102 GLY A N 1
ATOM 819 C CA . GLY A 1 102 ? 9.180 4.094 6.730 1.00 77.81 102 GLY A CA 1
ATOM 820 C C . GLY A 1 102 ? 8.430 5.062 7.649 1.00 77.81 102 GLY A C 1
ATOM 821 O O . GLY A 1 102 ? 8.465 4.942 8.874 1.00 77.81 102 GLY A O 1
ATOM 822 N N . THR A 1 103 ? 7.777 6.061 7.058 1.00 79.12 103 THR A N 1
ATOM 823 C CA . THR A 1 103 ? 7.027 7.076 7.809 1.00 79.12 103 THR A CA 1
ATOM 824 C C . THR A 1 103 ? 5.795 6.452 8.458 1.00 79.12 103 THR A C 1
ATOM 826 O O . THR A 1 103 ? 4.949 5.906 7.752 1.00 79.12 103 THR A O 1
ATOM 829 N N . SER A 1 104 ? 5.680 6.544 9.788 1.00 86.81 104 SER A N 1
ATOM 830 C CA . SER A 1 104 ? 4.517 6.017 10.504 1.00 86.81 104 SER A CA 1
ATOM 831 C C . SER A 1 104 ? 3.225 6.726 10.068 1.00 86.81 104 SER A C 1
ATOM 833 O O . SER A 1 104 ? 3.253 7.939 9.810 1.00 86.81 104 SER A O 1
ATOM 835 N N . PRO A 1 105 ? 2.092 6.005 9.988 1.00 89.19 105 PRO A N 1
ATOM 836 C CA . PRO A 1 105 ? 0.799 6.624 9.721 1.00 89.19 105 PRO A CA 1
ATOM 837 C C . PRO A 1 105 ? 0.442 7.644 10.810 1.00 89.19 105 PRO A C 1
ATOM 839 O O . PRO A 1 105 ? 0.795 7.466 11.975 1.00 89.19 105 PRO A O 1
ATOM 842 N N . THR A 1 106 ? -0.277 8.708 10.445 1.00 89.50 106 THR A N 1
ATOM 843 C CA . THR A 1 106 ? -0.852 9.662 11.414 1.00 89.50 106 THR A CA 1
ATOM 844 C C . THR A 1 106 ? -1.726 8.908 12.418 1.00 89.50 106 THR A C 1
ATOM 846 O O . THR A 1 106 ? -2.443 8.002 12.013 1.00 89.50 106 THR A O 1
ATOM 849 N N . GLY A 1 107 ? -1.665 9.225 13.707 1.00 87.69 107 GLY A N 1
ATOM 850 C CA . GLY A 1 107 ? -2.300 8.438 14.771 1.00 87.69 107 GLY A CA 1
ATOM 851 C C . GLY A 1 107 ? -1.367 7.430 15.441 1.00 87.69 107 GLY A C 1
ATOM 852 O O . GLY A 1 107 ? -1.697 6.935 16.517 1.00 87.69 107 GLY A O 1
ATOM 853 N N . TYR A 1 108 ? -0.201 7.146 14.847 1.00 91.00 108 TYR A N 1
ATOM 854 C CA . TYR A 1 108 ? 0.729 6.136 15.344 1.00 91.00 108 TYR A CA 1
ATOM 855 C C . TYR A 1 108 ? 2.184 6.620 15.389 1.00 91.00 108 TYR A C 1
ATOM 857 O O . TYR A 1 108 ? 2.687 7.304 14.486 1.00 91.00 108 TYR A O 1
ATOM 865 N N . LYS A 1 109 ? 2.909 6.164 16.411 1.00 89.06 109 LYS A N 1
ATOM 866 C CA . LYS A 1 109 ? 4.377 6.201 16.479 1.00 89.06 109 LYS A CA 1
ATOM 867 C C . LYS A 1 109 ? 4.937 4.800 16.254 1.00 89.06 109 LYS A C 1
ATOM 869 O O . LYS A 1 109 ?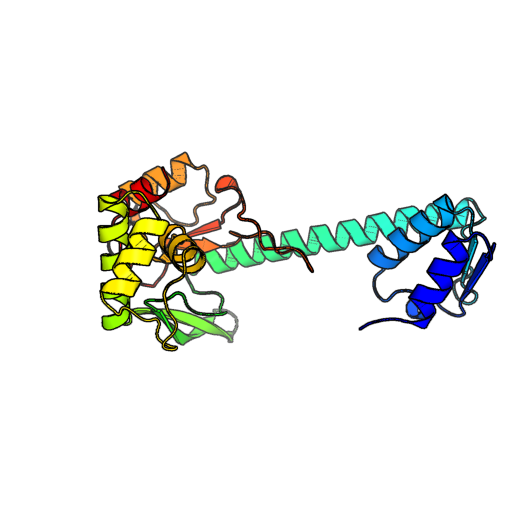 4.316 3.809 16.618 1.00 89.06 109 LYS A O 1
ATOM 874 N N . SER A 1 110 ? 6.106 4.726 15.625 1.00 86.44 110 SER A N 1
ATOM 875 C CA . SER A 1 110 ? 6.837 3.470 15.463 1.00 86.44 110 SER A CA 1
ATOM 876 C C . SER A 1 110 ? 7.790 3.299 16.640 1.00 86.44 110 SER A C 1
ATOM 878 O O . SER A 1 110 ? 8.687 4.122 16.810 1.00 86.44 110 SER A O 1
ATOM 880 N N . GLU A 1 111 ? 7.631 2.228 17.406 1.00 82.94 111 GLU A N 1
ATOM 881 C CA . GLU A 1 111 ? 8.555 1.829 18.466 1.00 82.94 111 GLU A CA 1
ATOM 882 C C . GLU A 1 111 ? 9.411 0.644 17.993 1.00 82.94 111 GLU A C 1
ATOM 884 O O . GLU A 1 111 ? 8.900 -0.307 17.393 1.00 82.94 111 GLU A O 1
ATOM 889 N N . GLU A 1 112 ? 10.730 0.713 18.214 1.00 77.06 112 GLU A N 1
ATOM 890 C CA . GLU A 1 112 ? 11.637 -0.399 17.913 1.00 77.06 112 GLU A CA 1
ATOM 891 C C . GLU A 1 112 ? 11.533 -1.460 19.015 1.00 77.06 112 GLU A C 1
ATOM 893 O O . GLU A 1 112 ? 12.089 -1.312 20.102 1.00 77.06 112 GLU A O 1
ATOM 898 N N . VAL A 1 113 ? 10.880 -2.575 18.705 1.00 70.12 113 VAL A N 1
ATOM 899 C CA . VAL A 1 113 ? 10.899 -3.774 19.538 1.00 70.12 113 VAL A CA 1
ATOM 900 C C . VAL A 1 113 ? 12.066 -4.646 19.075 1.00 70.12 113 VAL A C 1
ATOM 902 O O . VAL A 1 113 ? 12.164 -5.045 17.910 1.00 70.12 113 VAL A O 1
ATOM 905 N N . LYS A 1 114 ? 13.001 -4.940 19.981 1.00 60.09 114 LYS A N 1
ATOM 906 C CA . LYS A 1 114 ? 14.065 -5.914 19.711 1.00 60.09 114 LYS A CA 1
ATOM 907 C C . LYS A 1 114 ? 13.458 -7.306 19.799 1.00 60.09 114 LYS A C 1
ATOM 909 O O . LYS A 1 114 ? 13.233 -7.800 20.896 1.00 60.09 114 LYS A O 1
ATOM 914 N N . ASP A 1 115 ? 13.199 -7.921 18.654 1.00 54.62 115 ASP A N 1
ATOM 915 C CA . ASP A 1 115 ? 12.738 -9.303 18.603 1.00 54.62 115 ASP A CA 1
ATOM 916 C C . ASP A 1 115 ? 13.919 -10.217 18.241 1.00 54.62 115 ASP A C 1
ATOM 918 O O . ASP A 1 115 ? 14.658 -9.970 17.279 1.00 54.62 115 ASP A O 1
ATOM 922 N N . VAL A 1 116 ? 14.143 -11.249 19.054 1.00 45.25 116 VAL A N 1
ATOM 923 C CA . VAL A 1 116 ? 15.199 -12.242 18.834 1.00 45.25 116 VAL A CA 1
ATOM 924 C C . VAL A 1 116 ? 14.606 -13.333 17.956 1.00 45.25 116 VAL A C 1
ATOM 926 O O . VAL A 1 116 ? 13.799 -14.141 18.402 1.00 45.25 116 VAL A O 1
ATOM 929 N N . THR A 1 117 ? 14.977 -13.343 16.680 1.00 50.81 117 THR A N 1
ATOM 930 C CA . THR A 1 117 ? 14.571 -14.416 15.766 1.00 50.81 117 THR A CA 1
ATOM 931 C C . THR A 1 117 ? 15.345 -15.710 16.054 1.00 50.81 117 THR A C 1
ATOM 933 O O . THR A 1 117 ? 16.491 -15.663 16.500 1.00 50.81 117 THR A O 1
ATOM 936 N N . ILE A 1 118 ? 14.726 -16.849 15.724 1.00 47.09 118 ILE A N 1
ATOM 937 C CA . ILE A 1 118 ? 15.158 -18.244 15.975 1.00 47.09 118 ILE A CA 1
ATOM 938 C C . ILE A 1 118 ? 16.588 -18.560 15.464 1.00 47.09 118 ILE A C 1
ATOM 940 O O . ILE A 1 118 ? 17.232 -19.471 15.968 1.00 47.09 118 ILE A O 1
ATOM 944 N N . ASP A 1 119 ? 17.128 -17.748 14.549 1.00 49.16 119 ASP A N 1
ATOM 945 C CA . ASP A 1 119 ? 18.472 -17.874 13.955 1.00 49.16 119 ASP A CA 1
ATOM 946 C C . ASP A 1 119 ? 19.567 -16.998 14.611 1.00 49.16 119 ASP A C 1
ATOM 948 O O . ASP A 1 119 ? 20.628 -16.761 14.031 1.00 49.16 119 ASP A O 1
ATOM 952 N N . GLY A 1 120 ? 19.314 -16.404 15.784 1.00 45.78 120 GLY A N 1
ATOM 953 C CA . GLY A 1 120 ? 20.304 -15.571 16.488 1.00 45.78 120 GLY A CA 1
ATOM 954 C C . GLY A 1 120 ? 20.624 -14.226 15.810 1.00 45.78 120 GLY A C 1
ATOM 955 O O . GLY A 1 120 ? 21.434 -13.447 16.314 1.00 45.78 120 GLY A O 1
ATOM 956 N N . LYS A 1 121 ? 19.965 -13.898 14.690 1.00 48.22 121 LYS A N 1
ATOM 957 C CA . LYS A 1 121 ? 20.009 -12.565 14.073 1.00 48.22 121 LYS A CA 1
ATOM 958 C C . LYS A 1 121 ? 18.965 -11.658 14.720 1.00 48.22 121 LYS A C 1
ATOM 960 O O . LYS A 1 121 ? 17.761 -11.898 14.605 1.00 48.22 121 LYS A O 1
ATOM 965 N N . ILE A 1 122 ? 19.438 -10.582 15.349 1.00 51.66 122 ILE A N 1
ATOM 966 C CA . ILE A 1 122 ? 18.606 -9.485 15.854 1.00 51.66 122 ILE A CA 1
ATOM 967 C C . ILE A 1 122 ? 18.016 -8.760 14.641 1.00 51.66 122 ILE A C 1
ATOM 969 O O . ILE A 1 122 ? 18.704 -7.976 13.983 1.00 51.66 122 ILE A O 1
ATOM 973 N N . LYS A 1 123 ? 16.748 -9.021 14.319 1.00 55.94 123 LYS A N 1
ATOM 974 C CA . LYS A 1 123 ? 15.997 -8.174 13.390 1.00 55.94 123 LYS A CA 1
ATOM 975 C C . LYS A 1 123 ? 15.266 -7.128 14.224 1.00 55.94 123 LYS A C 1
ATOM 977 O O . LYS A 1 123 ? 14.477 -7.465 15.101 1.00 55.94 123 LYS A O 1
ATOM 982 N N . LYS A 1 124 ? 15.536 -5.850 13.955 1.00 60.03 124 LYS A N 1
ATOM 983 C CA . LYS A 1 124 ? 14.746 -4.750 14.517 1.00 60.03 124 LYS A CA 1
ATOM 984 C C . LYS A 1 124 ? 13.311 -4.896 14.013 1.00 60.03 124 LYS A C 1
ATOM 986 O O . LYS A 1 124 ? 13.090 -4.863 12.804 1.00 60.03 124 LYS A O 1
ATOM 991 N N . ALA A 1 125 ? 12.364 -5.104 14.918 1.00 64.38 125 ALA A N 1
ATOM 992 C CA . ALA A 1 125 ? 10.948 -5.084 14.602 1.00 64.38 125 ALA A CA 1
ATOM 993 C C . ALA A 1 125 ? 10.397 -3.701 14.947 1.00 64.38 125 ALA A C 1
ATOM 995 O O . ALA A 1 125 ? 10.717 -3.154 15.997 1.00 64.38 125 ALA A O 1
ATOM 996 N N . CYS A 1 126 ? 9.562 -3.140 14.079 1.00 74.12 126 CYS A N 1
ATOM 997 C CA . CYS A 1 126 ? 8.829 -1.924 14.397 1.00 74.12 126 CYS A CA 1
ATOM 998 C C . CYS A 1 126 ? 7.383 -2.284 14.741 1.00 74.12 126 CYS A C 1
ATOM 1000 O O . CYS A 1 126 ? 6.719 -3.012 13.995 1.00 74.12 126 CYS A O 1
ATOM 1002 N N . MET A 1 127 ? 6.897 -1.767 15.865 1.00 81.44 127 MET A N 1
ATOM 1003 C CA . MET A 1 127 ? 5.501 -1.870 16.279 1.00 81.44 127 MET A CA 1
ATOM 1004 C C . MET A 1 127 ? 4.865 -0.482 16.246 1.00 81.44 127 MET A C 1
ATOM 1006 O O . MET A 1 127 ? 5.506 0.501 16.613 1.00 81.44 127 MET A O 1
ATOM 1010 N N . LEU A 1 128 ? 3.620 -0.393 15.772 1.00 88.75 128 LEU A N 1
ATOM 1011 C CA . LEU A 1 128 ? 2.865 0.855 15.826 1.00 88.75 128 LEU A CA 1
ATOM 1012 C C . LEU A 1 128 ? 2.157 0.962 17.175 1.00 88.75 128 LEU A C 1
ATOM 1014 O O . LEU A 1 128 ? 1.352 0.103 17.529 1.00 88.75 128 LEU A O 1
ATOM 1018 N N . GLU A 1 129 ? 2.434 2.040 17.893 1.00 88.94 129 GLU A N 1
ATOM 1019 C CA . GLU A 1 129 ? 1.752 2.402 19.130 1.00 88.94 129 GLU A CA 1
ATOM 1020 C C . GLU A 1 129 ? 0.875 3.629 18.872 1.00 88.94 129 GLU A C 1
ATOM 1022 O O . GLU A 1 129 ? 1.284 4.567 18.180 1.00 88.94 129 GLU A O 1
ATOM 1027 N N . ILE A 1 130 ? -0.348 3.606 19.401 1.00 90.69 130 ILE A N 1
ATOM 1028 C CA . ILE A 1 130 ? -1.317 4.687 19.223 1.00 90.69 130 ILE A CA 1
ATOM 1029 C C . ILE A 1 130 ? -0.850 5.938 19.970 1.00 90.69 130 ILE A C 1
ATOM 1031 O O . ILE A 1 130 ? -0.428 5.871 21.122 1.00 90.69 130 ILE A O 1
ATOM 1035 N N . ILE A 1 131 ? -0.993 7.093 19.325 1.00 90.25 131 ILE A N 1
ATOM 1036 C CA . ILE A 1 131 ? -0.916 8.403 19.971 1.00 90.25 131 ILE A CA 1
ATOM 1037 C C . ILE A 1 131 ? -2.360 8.844 20.251 1.00 90.25 131 ILE A C 1
ATOM 1039 O O . ILE A 1 131 ? -3.074 9.128 19.288 1.00 90.25 131 ILE A O 1
ATOM 1043 N N . PRO A 1 132 ? -2.818 8.904 21.518 1.00 88.62 132 PRO A N 1
ATOM 1044 C CA . PRO A 1 132 ? -4.226 9.158 21.838 1.00 88.62 132 PRO A CA 1
ATOM 1045 C C . PRO A 1 132 ? -4.790 10.434 21.200 1.00 88.62 132 PRO A C 1
ATOM 1047 O O . PRO A 1 132 ? -5.841 10.387 20.569 1.00 88.62 132 PRO A O 1
ATOM 1050 N N . GLU A 1 133 ? -4.049 11.543 21.273 1.00 86.12 133 GLU A N 1
ATOM 1051 C CA . GLU A 1 133 ? -4.470 12.831 20.702 1.00 86.12 133 GLU A CA 1
ATOM 1052 C C . GLU A 1 133 ? -4.665 12.760 19.180 1.00 86.12 133 GLU A C 1
ATOM 1054 O O . GLU A 1 133 ? -5.659 13.249 18.646 1.00 86.12 133 GLU A O 1
ATOM 1059 N N . GLU A 1 134 ? -3.741 12.112 18.461 1.00 89.19 134 GLU A N 1
ATOM 1060 C CA . GLU A 1 134 ? -3.874 11.950 17.012 1.00 89.19 134 GLU A CA 1
ATOM 1061 C C . GLU A 1 134 ? -4.952 10.918 16.651 1.00 89.19 134 GLU A C 1
ATOM 1063 O O . GLU A 1 134 ? -5.605 11.060 15.619 1.00 89.19 134 GLU A O 1
ATOM 1068 N N . ALA A 1 135 ? -5.178 9.899 17.482 1.00 91.25 135 ALA A N 1
ATOM 1069 C CA . ALA A 1 135 ? -6.214 8.897 17.250 1.00 91.25 135 ALA A CA 1
ATOM 1070 C C . ALA A 1 135 ? -7.621 9.503 17.250 1.00 91.25 135 ALA A C 1
ATOM 1072 O O . ALA A 1 135 ? -8.450 9.127 16.418 1.00 91.25 135 ALA A O 1
ATOM 1073 N N . ASP A 1 136 ? -7.882 10.469 18.130 1.00 92.00 136 ASP A N 1
ATOM 1074 C CA . ASP A 1 136 ? -9.159 11.181 18.157 1.00 92.00 136 ASP A CA 1
ATOM 1075 C C . ASP A 1 136 ? -9.352 12.045 16.905 1.00 92.00 136 ASP A C 1
ATOM 1077 O O . ASP A 1 136 ? -10.451 12.091 16.348 1.00 92.00 136 ASP A O 1
ATOM 1081 N N . ILE A 1 137 ? -8.272 12.636 16.380 1.00 92.75 137 ILE A N 1
ATOM 1082 C CA . ILE A 1 137 ? -8.295 13.325 15.083 1.00 92.75 137 ILE A CA 1
ATOM 1083 C C . ILE A 1 137 ? -8.670 12.342 13.967 1.00 92.75 137 ILE A C 1
ATOM 1085 O O . ILE A 1 137 ? -9.526 12.665 13.145 1.00 92.75 137 ILE A O 1
ATOM 1089 N N . ILE A 1 138 ? -8.084 11.137 13.937 1.00 94.44 138 ILE A N 1
ATOM 1090 C CA . ILE A 1 138 ? -8.432 10.116 12.935 1.00 94.44 138 ILE A CA 1
ATOM 1091 C C . ILE A 1 138 ? -9.918 9.750 13.021 1.00 94.44 138 ILE A C 1
ATOM 1093 O O . ILE A 1 138 ? -10.607 9.779 12.003 1.00 94.44 138 ILE A O 1
ATOM 1097 N N . LYS A 1 139 ? -10.443 9.471 14.218 1.00 95.31 139 LYS A N 1
ATOM 1098 C CA . LYS A 1 139 ? -11.874 9.172 14.403 1.00 95.31 139 LYS A CA 1
ATOM 1099 C C . LYS A 1 139 ? -12.761 10.322 13.925 1.00 95.31 139 LYS A C 1
ATOM 1101 O O . LYS A 1 139 ? -13.762 10.087 13.251 1.00 95.31 139 LYS A O 1
ATOM 1106 N N . GLN A 1 140 ? -12.365 11.564 14.205 1.00 95.31 140 GLN A N 1
ATOM 1107 C CA . GLN A 1 140 ? -13.087 12.744 13.739 1.00 95.31 140 GLN A CA 1
ATOM 1108 C C . GLN A 1 140 ? -13.061 12.873 12.208 1.00 95.31 140 GLN A C 1
ATOM 1110 O O . GLN A 1 140 ? -14.070 13.260 11.621 1.00 95.31 140 GLN A O 1
ATOM 1115 N N . ILE A 1 141 ? -11.951 12.517 11.544 1.00 95.62 141 ILE A N 1
ATOM 1116 C CA . ILE A 1 141 ? -11.860 12.503 10.073 1.00 95.62 141 ILE A CA 1
ATOM 1117 C C . ILE A 1 141 ? -12.900 11.541 9.492 1.00 95.62 141 ILE A C 1
ATOM 1119 O O . ILE A 1 141 ? -13.658 11.939 8.607 1.00 95.62 141 ILE A O 1
ATOM 1123 N N . TYR A 1 142 ? -12.962 10.307 10.005 1.00 96.88 142 TYR A N 1
ATOM 1124 C CA . TYR A 1 142 ? -13.929 9.307 9.540 1.00 96.88 142 TYR A CA 1
ATOM 1125 C C . TYR A 1 142 ? -15.364 9.760 9.791 1.00 96.88 142 TYR A C 1
ATOM 1127 O O . TYR A 1 142 ? -16.177 9.721 8.874 1.00 96.88 142 TYR A O 1
ATOM 1135 N N . LYS A 1 143 ? -15.659 10.279 10.988 1.00 96.69 143 LYS A N 1
ATOM 1136 C CA . LYS A 1 143 ? -16.988 10.798 11.327 1.00 96.69 143 LYS A CA 1
ATOM 1137 C C . LYS A 1 143 ? -17.450 11.883 10.349 1.00 96.69 143 LYS A C 1
ATOM 1139 O O . LYS A 1 143 ? -18.508 11.759 9.742 1.00 96.69 143 LYS A O 1
ATOM 1144 N N . VAL A 1 144 ? -16.643 12.928 10.161 1.00 96.25 144 VAL A N 1
ATOM 1145 C CA . VAL A 1 144 ? -16.998 14.053 9.281 1.00 96.25 144 VAL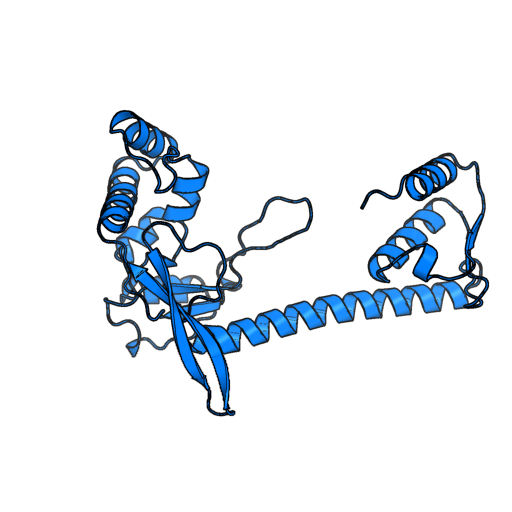 A CA 1
ATOM 1146 C C . VAL A 1 144 ? -17.102 13.598 7.827 1.00 96.25 144 VAL A C 1
ATOM 1148 O O . VAL A 1 144 ? -17.964 14.076 7.089 1.00 96.25 144 VAL A O 1
ATOM 1151 N N . PHE A 1 145 ? -16.239 12.684 7.382 1.00 97.00 145 PHE A N 1
ATOM 1152 C CA . PHE A 1 145 ? -16.336 12.143 6.031 1.00 97.00 145 PHE A CA 1
ATOM 1153 C C . PHE A 1 145 ? -17.622 11.334 5.836 1.00 97.00 145 PHE A C 1
ATOM 1155 O O . PHE A 1 145 ? -18.332 11.595 4.872 1.00 97.00 145 PHE A O 1
ATOM 1162 N N . LEU A 1 146 ? -17.973 10.440 6.763 1.00 95.69 146 LEU A N 1
ATOM 1163 C CA . LEU A 1 146 ? -19.212 9.656 6.710 1.00 95.69 146 LEU A CA 1
ATOM 1164 C C . LEU A 1 146 ? -20.471 10.542 6.723 1.00 95.69 146 LEU A C 1
ATOM 1166 O O . LEU A 1 146 ? -21.460 10.211 6.078 1.00 95.69 146 LEU A O 1
ATOM 1170 N N . GLU A 1 147 ? -20.431 11.692 7.402 1.00 95.56 147 GLU A N 1
ATOM 1171 C CA . GLU A 1 147 ? -21.526 12.674 7.397 1.00 95.56 147 GLU A CA 1
ATOM 1172 C C . GLU A 1 147 ? -21.602 13.484 6.090 1.00 95.56 147 GLU A C 1
ATOM 1174 O O . GLU A 1 147 ? -22.686 13.837 5.625 1.00 95.56 147 GLU A O 1
ATOM 1179 N N . THR A 1 148 ? -20.456 13.827 5.494 1.00 94.44 148 THR A N 1
ATOM 1180 C CA . THR A 1 148 ? -20.392 14.757 4.349 1.00 94.44 148 THR A CA 1
ATOM 1181 C C . THR A 1 148 ? -20.288 14.080 2.985 1.00 94.44 148 THR A C 1
ATOM 1183 O O . THR A 1 148 ? -20.540 14.739 1.970 1.00 94.44 148 THR A O 1
ATOM 1186 N N . ASN A 1 149 ? -19.866 12.815 2.970 1.00 93.88 149 ASN A N 1
ATOM 1187 C CA . ASN A 1 149 ? -19.457 12.011 1.822 1.00 93.88 149 ASN A CA 1
ATOM 1188 C C . ASN A 1 149 ? -18.601 12.788 0.799 1.00 93.88 149 ASN A C 1
ATOM 1190 O O . ASN A 1 149 ? -18.811 12.728 -0.413 1.00 93.88 149 ASN A O 1
ATOM 1194 N N . SER A 1 150 ? -17.697 13.652 1.281 1.00 94.62 150 SER A N 1
ATOM 1195 C CA . SER A 1 150 ? -16.948 14.562 0.413 1.00 94.62 150 SER A CA 1
ATOM 1196 C C . SER A 1 150 ? -15.630 15.014 1.026 1.00 94.62 150 SER A C 1
ATOM 1198 O O . SER A 1 150 ? -15.609 15.820 1.955 1.00 94.62 150 SER A O 1
ATOM 1200 N N . LEU A 1 151 ? -14.516 14.618 0.399 1.00 94.06 151 LEU A N 1
ATOM 1201 C CA . LEU A 1 151 ? -13.164 15.023 0.807 1.00 94.06 151 LEU A CA 1
ATOM 1202 C C . LEU A 1 151 ? -12.996 16.546 0.896 1.00 94.06 151 LEU A C 1
ATOM 1204 O O . LEU A 1 151 ? -12.304 17.040 1.781 1.00 94.06 151 LEU A O 1
ATOM 1208 N N . THR A 1 152 ? -13.621 17.300 -0.012 1.00 94.94 152 THR A N 1
ATOM 1209 C CA . THR A 1 152 ? -13.539 18.769 -0.033 1.00 94.94 152 THR A CA 1
ATOM 1210 C C . THR A 1 152 ? -14.262 19.388 1.162 1.00 94.94 152 THR A C 1
ATOM 1212 O O . THR A 1 152 ? -13.755 20.329 1.775 1.00 94.94 152 THR A O 1
ATOM 1215 N N . LYS A 1 153 ? -15.435 18.856 1.527 1.00 95.19 153 LYS A N 1
ATOM 1216 C CA . LYS A 1 153 ? -16.171 19.317 2.712 1.00 95.19 153 LYS A CA 1
ATOM 1217 C C . LYS A 1 153 ? -15.438 18.927 3.993 1.00 95.19 153 LYS A C 1
ATOM 1219 O O . LYS A 1 153 ? -15.317 19.764 4.882 1.00 95.19 153 LYS A O 1
ATOM 1224 N N . THR A 1 154 ? -14.885 17.714 4.057 1.00 95.06 154 THR A N 1
ATOM 1225 C CA . THR A 1 154 ? -14.048 17.273 5.181 1.00 95.06 154 THR A CA 1
ATOM 1226 C C . THR A 1 154 ? -12.817 18.171 5.342 1.00 95.06 154 THR A C 1
ATOM 1228 O O . THR A 1 154 ? -12.567 18.660 6.437 1.00 95.06 154 THR A O 1
ATOM 1231 N N . GLU A 1 155 ? -12.092 18.483 4.261 1.00 95.19 155 GLU A N 1
ATOM 1232 C CA . GLU A 1 155 ? -10.964 19.433 4.285 1.00 95.19 155 GLU A CA 1
ATOM 1233 C C . GLU A 1 155 ? -11.396 20.803 4.823 1.00 95.19 155 GLU A C 1
ATOM 1235 O O . GLU A 1 155 ? -10.768 21.342 5.733 1.00 95.19 155 GLU A O 1
ATOM 1240 N N . THR A 1 156 ? -12.508 21.336 4.313 1.00 94.69 156 THR A N 1
ATOM 1241 C CA . THR A 1 156 ? -13.035 22.642 4.735 1.00 94.69 156 THR A CA 1
ATOM 1242 C C . THR A 1 156 ? -13.373 22.657 6.226 1.00 94.69 156 THR A C 1
ATOM 1244 O O . THR A 1 156 ? -12.982 23.587 6.930 1.00 94.69 156 THR A O 1
ATOM 1247 N N . TYR A 1 157 ? -14.032 21.608 6.729 1.00 95.06 157 TYR A N 1
ATOM 1248 C CA . TYR A 1 157 ? -14.345 21.464 8.150 1.00 95.06 157 TYR A CA 1
ATOM 1249 C C . TYR A 1 157 ? -13.075 21.458 9.009 1.00 95.06 157 TYR A C 1
ATOM 1251 O O . TYR A 1 157 ? -13.004 22.166 10.013 1.00 95.06 157 TYR A O 1
ATOM 1259 N N . PHE A 1 158 ? -12.050 20.701 8.608 1.00 93.81 158 PHE A N 1
ATOM 1260 C CA . PHE A 1 158 ? -10.803 20.600 9.367 1.00 93.81 158 PHE A CA 1
ATOM 1261 C C . PHE A 1 158 ? -10.032 21.924 9.401 1.00 93.81 158 PHE A C 1
ATOM 1263 O O . PHE A 1 158 ? -9.494 22.289 10.446 1.00 93.81 158 PHE A O 1
ATOM 1270 N N . ILE A 1 159 ? -10.038 22.676 8.297 1.00 92.56 159 ILE A N 1
ATOM 1271 C CA . ILE A 1 159 ? -9.439 24.015 8.228 1.00 92.56 159 ILE A CA 1
ATOM 1272 C C . ILE A 1 159 ? -10.189 24.995 9.138 1.00 92.56 159 ILE A C 1
ATOM 1274 O O . ILE A 1 159 ? -9.559 25.708 9.916 1.00 92.56 159 ILE A O 1
ATOM 1278 N N . GLN A 1 160 ? -11.523 25.020 9.073 1.00 93.31 160 GLN A N 1
ATOM 1279 C CA . GLN A 1 160 ? -12.351 25.948 9.854 1.00 93.31 160 GLN A CA 1
ATOM 1280 C C . GLN A 1 160 ? -12.268 25.697 11.363 1.00 93.31 160 GLN A C 1
ATOM 1282 O O . GLN A 1 160 ? -12.289 26.646 12.139 1.00 93.31 160 GLN A O 1
ATOM 1287 N N . ASN A 1 161 ? -12.134 24.435 11.775 1.00 92.00 161 ASN A N 1
ATOM 1288 C CA . ASN A 1 161 ? -12.005 24.054 13.183 1.00 92.00 161 ASN A CA 1
ATOM 1289 C C . ASN A 1 161 ? -10.544 24.046 13.678 1.00 92.00 161 ASN A C 1
ATOM 1291 O O . ASN A 1 161 ? -10.283 23.657 14.813 1.00 92.00 161 ASN A O 1
ATOM 1295 N N . GLY A 1 162 ? -9.581 24.474 12.853 1.00 89.19 162 GLY A N 1
ATOM 1296 C CA . GLY A 1 162 ? -8.189 24.664 13.268 1.00 89.19 162 GLY A CA 1
ATOM 1297 C C . GLY A 1 162 ? -7.387 23.377 13.492 1.00 89.19 162 GLY A C 1
ATOM 1298 O O . GLY A 1 162 ? -6.333 23.427 14.127 1.00 89.19 162 GLY A O 1
ATOM 1299 N N . TYR A 1 163 ? -7.839 22.234 12.966 1.00 88.75 163 TYR A N 1
ATOM 1300 C CA . TYR A 1 163 ? -7.110 20.972 13.085 1.00 88.75 163 TYR A CA 1
ATOM 1301 C C . TYR A 1 163 ? -5.817 20.999 12.263 1.00 88.75 163 TYR A C 1
ATOM 1303 O O . TYR A 1 163 ? -5.801 21.362 11.082 1.00 88.75 163 TYR A O 1
ATOM 1311 N N . LYS A 1 164 ? -4.720 20.550 12.878 1.00 85.12 164 LYS A N 1
ATOM 1312 C CA . LYS A 1 164 ? -3.396 20.475 12.255 1.00 85.12 164 LYS A CA 1
ATOM 1313 C C . LYS A 1 164 ? -2.770 19.103 12.470 1.00 85.12 164 LYS A C 1
ATOM 1315 O O . LYS A 1 164 ? -3.082 18.390 13.416 1.00 85.12 164 LYS A O 1
ATOM 1320 N N . THR A 1 165 ? -1.870 18.742 11.567 1.00 79.69 165 THR A N 1
ATOM 1321 C CA . THR A 1 165 ? -0.982 17.583 11.717 1.00 79.69 165 THR A CA 1
ATOM 1322 C C . THR A 1 165 ? 0.084 17.851 12.787 1.00 79.69 165 THR A C 1
ATOM 1324 O O . THR A 1 165 ? 0.344 19.005 13.122 1.00 79.69 165 THR A O 1
ATOM 1327 N N . LYS A 1 166 ? 0.797 16.808 13.235 1.00 75.75 166 LYS A N 1
ATOM 1328 C CA . LYS A 1 166 ? 1.935 16.912 14.175 1.00 75.75 166 LYS A CA 1
ATOM 1329 C C . LYS A 1 166 ? 3.056 17.871 13.775 1.00 75.75 166 LYS A C 1
ATOM 1331 O O . LYS A 1 166 ? 3.810 18.333 14.616 1.00 75.75 166 LYS A O 1
ATOM 1336 N N . ASN A 1 167 ? 3.170 18.160 12.481 1.00 79.44 167 ASN A N 1
ATOM 1337 C CA . ASN A 1 167 ? 4.147 19.102 11.937 1.00 79.44 167 ASN A CA 1
ATOM 1338 C C . ASN A 1 167 ? 3.520 20.485 11.681 1.00 79.44 167 ASN A C 1
ATOM 1340 O O . ASN A 1 167 ? 3.985 21.211 10.806 1.00 79.44 167 ASN A O 1
ATOM 1344 N N . GLU A 1 168 ? 2.399 20.786 12.341 1.00 81.94 168 GLU A N 1
ATOM 1345 C CA . GLU A 1 168 ? 1.605 22.016 12.226 1.00 81.94 168 GLU A CA 1
ATOM 1346 C C . GLU A 1 168 ? 1.059 22.331 10.823 1.00 81.94 168 GLU A C 1
ATOM 1348 O O . GLU A 1 168 ? 0.597 23.440 10.547 1.00 81.94 168 GLU A O 1
ATOM 1353 N N . LYS A 1 169 ? 1.058 21.349 9.917 1.00 86.00 169 LYS A N 1
ATOM 1354 C CA . LYS A 1 169 ? 0.498 21.500 8.566 1.00 86.00 169 LYS A CA 1
ATOM 1355 C C . LYS A 1 169 ? -1.000 21.230 8.557 1.00 86.00 169 LYS A C 1
ATOM 1357 O O . LYS A 1 169 ? -1.469 20.373 9.303 1.00 86.00 169 LYS A O 1
ATOM 1362 N N . LEU A 1 170 ? -1.721 21.904 7.664 1.00 88.69 170 LEU A N 1
ATOM 1363 C CA . LEU A 1 170 ? -3.139 21.650 7.404 1.00 88.69 170 LEU A CA 1
ATOM 1364 C C . LEU A 1 170 ? -3.352 20.277 6.748 1.00 88.69 170 LEU A C 1
ATOM 1366 O O . LEU A 1 170 ? -2.503 19.795 5.991 1.00 88.69 170 LEU A O 1
ATOM 1370 N N . PHE A 1 171 ? -4.509 19.671 7.010 1.00 90.19 171 PHE A N 1
ATOM 1371 C CA . PHE A 1 171 ? -4.938 18.449 6.335 1.00 90.19 171 PHE A CA 1
ATOM 1372 C C . PHE A 1 171 ? -5.376 18.763 4.908 1.00 90.19 171 PHE A C 1
ATOM 1374 O O . PHE A 1 171 ? -6.381 19.431 4.695 1.00 90.19 171 PHE A O 1
ATOM 1381 N N . THR A 1 172 ? -4.622 18.271 3.929 1.00 90.81 172 THR A N 1
ATOM 1382 C CA . THR A 1 172 ? -4.991 18.390 2.516 1.00 90.81 172 THR A CA 1
ATOM 1383 C C . THR A 1 172 ? -5.932 17.262 2.101 1.00 90.81 172 THR A C 1
ATOM 1385 O O . THR A 1 172 ? -5.877 16.166 2.662 1.00 90.81 172 THR A O 1
ATOM 1388 N N . ARG A 1 173 ? -6.717 17.460 1.037 1.00 91.06 173 ARG A N 1
ATOM 1389 C CA . ARG A 1 173 ? -7.536 16.407 0.399 1.00 91.06 173 ARG A CA 1
ATOM 1390 C C . ARG A 1 173 ? -6.768 15.110 0.129 1.00 91.06 173 ARG A C 1
ATOM 1392 O O . ARG A 1 173 ? -7.305 14.026 0.336 1.00 91.06 173 ARG A O 1
ATOM 1399 N N . PHE A 1 174 ? -5.509 15.206 -0.301 1.00 89.69 174 PHE A N 1
ATOM 1400 C CA . PHE A 1 174 ? -4.658 14.034 -0.539 1.00 89.69 174 PHE A CA 1
ATOM 1401 C C . PHE A 1 174 ? -4.276 13.321 0.760 1.00 89.69 174 PHE A C 1
ATOM 1403 O O . PHE A 1 174 ? -4.302 12.094 0.811 1.00 89.69 174 PHE A O 1
ATOM 1410 N N . ALA A 1 175 ? -3.947 14.073 1.814 1.00 90.00 175 ALA A N 1
ATOM 1411 C CA . ALA A 1 175 ? -3.658 13.500 3.125 1.00 90.00 175 ALA A CA 1
ATOM 1412 C C . ALA A 1 175 ? -4.897 12.809 3.713 1.00 90.00 175 ALA A C 1
ATOM 1414 O O . ALA A 1 175 ? -4.793 11.676 4.173 1.00 90.00 175 ALA A O 1
ATOM 1415 N N . LEU A 1 176 ? -6.069 13.448 3.619 1.00 93.75 176 LEU A N 1
ATOM 1416 C CA . LEU A 1 176 ? -7.342 12.875 4.059 1.00 93.75 176 LEU A CA 1
ATOM 1417 C C . LEU A 1 176 ? -7.676 11.593 3.295 1.00 93.75 176 LEU A C 1
ATOM 1419 O O . LEU A 1 176 ? -7.950 10.575 3.920 1.00 93.75 176 LEU A O 1
ATOM 1423 N N . ARG A 1 177 ? -7.560 11.599 1.959 1.00 93.19 177 ARG A N 1
ATOM 1424 C CA . ARG A 1 177 ? -7.747 10.390 1.143 1.00 93.19 177 ARG A CA 1
ATOM 1425 C C . ARG A 1 177 ? -6.792 9.274 1.564 1.00 93.19 177 ARG A C 1
ATOM 1427 O O . ARG A 1 177 ? -7.217 8.133 1.697 1.00 93.19 177 ARG A O 1
ATOM 1434 N N . ASN A 1 178 ? -5.517 9.584 1.795 1.00 91.12 178 ASN A N 1
ATOM 1435 C CA . ASN A 1 178 ? -4.541 8.587 2.235 1.00 91.12 178 ASN A CA 1
ATOM 1436 C C . ASN A 1 178 ? -4.870 8.013 3.620 1.00 91.12 178 ASN A C 1
ATOM 1438 O O . ASN A 1 178 ? -4.579 6.848 3.851 1.00 91.12 178 ASN A O 1
ATOM 1442 N N . ILE A 1 179 ? -5.461 8.797 4.527 1.00 94.06 179 ILE A N 1
ATOM 1443 C CA . ILE A 1 179 ? -5.912 8.319 5.843 1.00 94.06 179 ILE A CA 1
ATOM 1444 C C . ILE A 1 179 ? -7.146 7.418 5.698 1.00 94.06 179 ILE A C 1
ATOM 1446 O O . ILE A 1 179 ? -7.167 6.307 6.222 1.00 94.06 179 ILE A O 1
ATOM 1450 N N . LEU A 1 180 ? -8.145 7.881 4.949 1.00 95.00 180 LEU A N 1
ATOM 1451 C CA . LEU A 1 180 ? -9.431 7.208 4.744 1.00 95.00 180 LEU A CA 1
ATOM 1452 C C . LEU A 1 180 ? -9.313 5.882 3.971 1.00 95.00 180 LEU A C 1
ATOM 1454 O O . LEU A 1 180 ? -10.129 4.992 4.151 1.00 95.00 180 LEU A O 1
ATOM 1458 N N . THR A 1 181 ? -8.281 5.730 3.138 1.00 93.44 181 THR A N 1
ATOM 1459 C CA . THR A 1 181 ? -8.034 4.514 2.331 1.00 93.44 181 THR A CA 1
ATOM 1460 C C . THR A 1 181 ? -6.959 3.599 2.922 1.00 93.44 181 THR A C 1
ATOM 1462 O O . THR A 1 181 ? -6.555 2.611 2.305 1.00 93.44 181 THR A O 1
ATOM 1465 N N . ASN A 1 182 ? -6.411 3.926 4.097 1.00 94.31 182 ASN A N 1
ATOM 1466 C CA . ASN A 1 182 ? -5.379 3.104 4.718 1.00 94.31 182 ASN A CA 1
ATOM 1467 C C . ASN A 1 182 ? -6.011 2.074 5.666 1.00 94.31 182 ASN A C 1
ATOM 1469 O O . ASN A 1 182 ? -6.564 2.476 6.692 1.00 94.31 182 ASN A O 1
ATOM 1473 N N . PRO A 1 183 ? -5.893 0.763 5.385 1.00 94.44 183 PRO A N 1
ATOM 1474 C CA . PRO A 1 183 ? -6.474 -0.275 6.234 1.00 94.44 183 PRO A CA 1
ATOM 1475 C C . PRO A 1 183 ? -5.786 -0.383 7.600 1.00 94.44 183 PRO A C 1
ATOM 1477 O O . PRO A 1 183 ? -6.333 -1.019 8.488 1.00 94.44 183 PRO A O 1
ATOM 1480 N N . VAL A 1 184 ? -4.647 0.296 7.825 1.00 95.06 184 VAL A N 1
ATOM 1481 C CA . VAL A 1 184 ? -3.991 0.348 9.147 1.00 95.06 184 VAL A CA 1
ATOM 1482 C C . VAL A 1 184 ? -4.924 0.791 10.275 1.00 95.06 184 VAL A C 1
ATOM 1484 O O . VAL A 1 184 ? -4.735 0.392 11.421 1.00 95.06 184 VAL A O 1
ATOM 1487 N N . TYR A 1 185 ? -5.932 1.602 9.949 1.00 96.56 185 TYR A N 1
ATOM 1488 C CA . TYR A 1 185 ? -6.909 2.115 10.903 1.00 96.56 185 TYR A CA 1
ATOM 1489 C C . TYR A 1 185 ? -8.080 1.160 11.151 1.00 96.56 185 TYR A C 1
ATOM 1491 O O . TYR A 1 185 ? -8.753 1.306 12.170 1.00 96.56 185 TYR A O 1
ATOM 1499 N N . MET A 1 186 ? -8.327 0.210 10.247 1.00 97.25 186 MET A N 1
ATOM 1500 C CA . MET A 1 186 ? -9.444 -0.729 10.322 1.00 97.25 186 MET A CA 1
ATOM 1501 C C . MET A 1 186 ? -9.201 -1.750 11.435 1.00 97.25 186 MET A C 1
ATOM 1503 O O . MET A 1 186 ? -8.134 -2.364 11.494 1.00 97.25 186 MET A O 1
ATOM 1507 N N . ILE A 1 187 ? -10.180 -1.912 12.320 1.00 97.56 187 ILE A N 1
ATOM 1508 C CA . ILE A 1 187 ? -10.217 -2.960 13.340 1.00 97.56 187 ILE A CA 1
ATOM 1509 C C . ILE A 1 187 ? -10.441 -4.304 12.643 1.00 97.56 187 ILE A C 1
ATOM 1511 O O . ILE A 1 187 ? -11.257 -4.411 11.734 1.00 97.56 187 ILE A O 1
ATOM 1515 N N . ALA A 1 188 ? -9.715 -5.329 13.080 1.00 96.12 188 ALA A N 1
ATOM 1516 C CA . ALA A 1 188 ? -9.874 -6.708 12.647 1.00 96.12 188 ALA A CA 1
ATOM 1517 C C . ALA A 1 188 ? -11.129 -7.325 13.291 1.00 96.12 188 ALA A C 1
ATOM 1519 O O . ALA A 1 188 ? -11.034 -8.138 14.210 1.00 96.12 188 ALA A O 1
ATOM 1520 N N . ASP A 1 189 ? -12.303 -6.883 12.846 1.00 96.75 189 ASP A N 1
ATOM 1521 C CA . ASP A 1 189 ? -13.615 -7.427 13.205 1.00 96.75 189 ASP A CA 1
ATOM 1522 C C . ASP A 1 189 ? -14.185 -8.333 12.095 1.00 96.75 189 ASP A C 1
ATOM 1524 O O . ASP A 1 189 ? -13.548 -8.578 11.068 1.00 96.75 189 ASP A O 1
ATOM 1528 N N . GLU A 1 190 ? -15.374 -8.893 12.320 1.00 95.94 190 GLU A N 1
ATOM 1529 C CA . GLU A 1 190 ? -16.004 -9.817 11.370 1.00 95.94 190 GLU A CA 1
ATOM 1530 C C . GLU A 1 190 ? -16.296 -9.151 10.014 1.00 95.94 190 GLU A C 1
ATOM 1532 O O . GLU A 1 190 ? -16.059 -9.761 8.971 1.00 95.94 190 GLU A O 1
ATOM 1537 N N . ASP A 1 191 ? -16.715 -7.884 10.010 1.00 96.19 191 ASP A N 1
ATOM 1538 C CA . ASP A 1 191 ? -16.968 -7.125 8.781 1.00 96.19 191 ASP A CA 1
ATOM 1539 C C . ASP A 1 191 ? -15.680 -6.916 7.973 1.00 96.19 191 ASP A C 1
ATOM 1541 O O . ASP A 1 191 ? -15.665 -7.111 6.756 1.00 96.19 191 ASP A O 1
ATOM 1545 N N . ALA A 1 192 ? -14.574 -6.583 8.648 1.00 96.19 192 ALA A N 1
ATOM 1546 C CA . ALA A 1 192 ? -13.264 -6.485 8.018 1.00 96.19 192 ALA A CA 1
ATOM 1547 C C . ALA A 1 192 ? -12.827 -7.819 7.395 1.00 96.19 192 ALA A C 1
ATOM 1549 O O . ALA A 1 192 ? -12.299 -7.824 6.284 1.00 96.19 192 ALA A O 1
ATOM 1550 N N . TYR A 1 193 ? -13.056 -8.948 8.075 1.00 95.56 193 TYR A N 1
ATOM 1551 C CA . TYR A 1 193 ? -12.742 -10.273 7.531 1.00 95.56 193 TYR A CA 1
ATOM 1552 C C . TYR A 1 193 ? -13.510 -10.545 6.235 1.00 95.56 193 TYR A C 1
ATOM 1554 O O . TYR A 1 193 ? -12.903 -10.894 5.223 1.00 95.56 193 TYR A O 1
ATOM 1562 N N . HIS A 1 194 ? -14.829 -10.346 6.250 1.00 95.19 194 HIS A N 1
ATOM 1563 C CA . HIS A 1 194 ? -15.674 -10.592 5.083 1.00 95.19 194 HIS A CA 1
ATOM 1564 C C . HIS A 1 194 ? -15.287 -9.712 3.896 1.00 95.19 194 HIS A C 1
ATOM 1566 O O . HIS A 1 194 ? -15.071 -10.233 2.805 1.00 95.19 194 HIS A O 1
ATOM 1572 N N . TYR A 1 195 ? -15.085 -8.415 4.127 1.00 95.56 195 TYR A N 1
ATOM 1573 C CA . TYR A 1 195 ? -14.673 -7.487 3.079 1.00 95.56 195 TYR A CA 1
ATOM 1574 C C . TYR A 1 195 ? -13.338 -7.872 2.431 1.00 95.56 195 TYR A C 1
ATOM 1576 O O . TYR A 1 195 ? -13.187 -7.787 1.213 1.00 95.56 195 TYR A O 1
ATOM 1584 N N . LEU A 1 196 ? -12.356 -8.305 3.226 1.00 94.38 196 LEU A N 1
ATOM 1585 C CA . LEU A 1 196 ? -11.050 -8.715 2.708 1.00 94.38 196 LEU A CA 1
ATOM 1586 C C . LEU A 1 196 ? -11.155 -9.984 1.846 1.00 94.38 196 LEU A C 1
ATOM 1588 O O . LEU A 1 196 ? -10.547 -10.036 0.780 1.00 94.38 196 LEU A O 1
ATOM 1592 N N . ILE A 1 197 ? -11.959 -10.966 2.262 1.00 91.81 197 ILE A N 1
ATOM 1593 C CA . ILE A 1 197 ? -12.200 -12.190 1.482 1.00 91.81 197 ILE A CA 1
ATOM 1594 C C . ILE A 1 197 ? -12.962 -11.889 0.184 1.00 91.81 197 ILE A C 1
ATOM 1596 O O . ILE A 1 197 ? -12.606 -12.413 -0.867 1.00 91.81 197 ILE A O 1
ATOM 1600 N N . GLU A 1 198 ? -13.980 -11.029 0.227 1.00 93.38 198 GLU A N 1
ATOM 1601 C CA . GLU A 1 198 ? -14.756 -10.638 -0.960 1.00 93.38 198 GLU A CA 1
ATOM 1602 C C . GLU A 1 198 ? -13.914 -9.900 -2.011 1.00 93.38 198 GLU A C 1
ATOM 1604 O O . GLU A 1 198 ? -14.195 -9.997 -3.204 1.00 93.38 198 GLU A O 1
ATOM 1609 N N . ASN A 1 199 ? -12.868 -9.192 -1.577 1.00 92.44 199 ASN A N 1
ATOM 1610 C CA . ASN A 1 199 ? -11.922 -8.495 -2.452 1.00 92.44 199 ASN A CA 1
ATOM 1611 C C . ASN A 1 199 ? -10.723 -9.363 -2.885 1.00 92.44 199 ASN A C 1
ATOM 1613 O O . ASN A 1 199 ? -9.775 -8.819 -3.452 1.00 92.44 199 ASN A O 1
ATOM 1617 N N . ASP A 1 200 ? -10.759 -10.674 -2.619 1.00 90.88 200 ASP A N 1
ATOM 1618 C CA . ASP A 1 200 ? -9.737 -11.661 -3.005 1.00 90.88 200 ASP A CA 1
ATOM 1619 C C . ASP A 1 200 ? -8.315 -11.287 -2.545 1.00 90.88 200 ASP A C 1
ATOM 1621 O O . ASP A 1 200 ? -7.329 -11.542 -3.234 1.00 90.88 200 ASP A O 1
ATOM 1625 N N . VAL A 1 201 ? -8.194 -10.631 -1.381 1.00 90.75 201 VAL A N 1
ATOM 1626 C CA . VAL A 1 201 ? -6.871 -10.272 -0.856 1.00 90.75 201 VAL A CA 1
ATOM 1627 C C . VAL A 1 201 ? -6.126 -11.519 -0.398 1.00 90.75 201 VAL A C 1
ATOM 1629 O O . VAL A 1 201 ? -6.702 -12.458 0.157 1.00 90.75 201 VAL A O 1
ATOM 1632 N N . ASP A 1 202 ? -4.806 -11.472 -0.498 1.00 89.00 202 ASP A N 1
ATOM 1633 C CA . ASP A 1 202 ? -3.950 -12.518 0.035 1.00 89.00 202 ASP A CA 1
ATOM 1634 C C . ASP A 1 202 ? -3.791 -12.363 1.560 1.00 89.00 202 ASP A C 1
ATOM 1636 O O . ASP A 1 202 ? -2.944 -11.614 2.068 1.00 89.00 202 ASP A O 1
ATOM 1640 N N . LEU A 1 203 ? -4.701 -13.011 2.296 1.00 89.25 203 LEU A N 1
ATOM 1641 C CA . LEU A 1 203 ? -4.874 -12.872 3.741 1.00 89.25 203 LEU A CA 1
ATOM 1642 C C . LEU A 1 203 ? -4.044 -13.894 4.540 1.00 89.25 203 LEU A C 1
ATOM 1644 O O . LEU A 1 203 ? -4.358 -15.079 4.605 1.00 89.25 203 LEU A O 1
ATOM 1648 N N . PHE A 1 204 ? -3.042 -13.400 5.268 1.00 88.25 204 PHE A N 1
ATOM 1649 C CA . PHE A 1 204 ? -2.220 -14.136 6.237 1.00 88.25 204 PHE A CA 1
ATOM 1650 C C . PHE A 1 204 ? -2.787 -14.049 7.654 1.00 88.25 204 PHE A C 1
ATOM 1652 O O . PHE A 1 204 ? -2.121 -13.592 8.586 1.00 88.25 204 PHE A O 1
ATOM 1659 N N . ALA A 1 205 ? -4.044 -14.442 7.807 1.00 86.88 205 ALA A N 1
ATOM 1660 C CA . ALA A 1 205 ? -4.712 -14.545 9.094 1.00 86.88 205 ALA A CA 1
ATOM 1661 C C . ALA A 1 205 ? -5.900 -15.496 8.975 1.00 86.88 205 ALA A C 1
ATOM 1663 O O . ALA A 1 205 ? -6.557 -15.559 7.935 1.00 86.88 205 ALA A O 1
ATOM 1664 N N . GLU A 1 206 ? -6.202 -16.209 10.050 1.00 87.12 206 GLU A N 1
ATOM 1665 C CA . GLU A 1 206 ? -7.412 -17.019 10.129 1.00 87.12 206 GLU A CA 1
ATOM 1666 C C . GLU A 1 206 ? -8.562 -16.202 10.727 1.00 87.12 206 GLU A C 1
ATOM 1668 O O . GLU A 1 206 ? -8.344 -15.188 11.388 1.00 87.12 206 GLU A O 1
ATOM 1673 N N . LYS A 1 207 ? -9.813 -16.657 10.564 1.00 88.75 207 LYS A N 1
ATOM 1674 C CA . LYS A 1 207 ? -10.980 -15.969 11.155 1.00 88.75 207 LYS A CA 1
ATOM 1675 C C . LYS A 1 207 ? -10.836 -15.778 12.677 1.00 88.75 207 LYS A C 1
ATOM 1677 O O . LYS A 1 207 ? -11.308 -14.783 13.214 1.00 88.75 207 LYS A O 1
ATOM 1682 N N . ILE A 1 208 ? -10.152 -16.697 13.366 1.00 91.06 208 ILE A N 1
ATOM 1683 C CA . ILE A 1 208 ? -9.882 -16.619 14.813 1.00 91.06 208 ILE A CA 1
ATOM 1684 C C . ILE A 1 208 ? -8.969 -15.440 15.199 1.00 91.06 208 ILE A C 1
ATOM 1686 O O . ILE A 1 208 ? -9.027 -14.971 16.334 1.00 91.06 208 ILE A O 1
ATOM 1690 N N . ASP A 1 209 ? -8.151 -14.933 14.272 1.00 90.56 209 ASP A N 1
ATOM 1691 C CA . ASP A 1 209 ? -7.266 -13.792 14.522 1.00 90.56 209 ASP A CA 1
ATOM 1692 C C . ASP A 1 209 ? -8.011 -12.449 14.545 1.00 90.56 209 ASP A C 1
ATOM 1694 O O . ASP A 1 209 ? -7.493 -11.476 15.103 1.00 90.56 209 ASP A O 1
ATOM 1698 N N . PHE A 1 210 ? -9.220 -12.390 13.977 1.00 94.56 210 PHE A N 1
ATOM 1699 C CA . PHE A 1 210 ? -10.078 -11.204 13.949 1.00 94.56 210 PHE A CA 1
ATOM 1700 C C . PHE A 1 210 ? -10.764 -11.010 15.308 1.00 94.56 210 PHE A C 1
ATOM 1702 O O . PHE A 1 210 ? -11.935 -11.315 15.526 1.00 94.56 210 PHE A O 1
ATOM 1709 N N . ASP A 1 211 ? -9.977 -10.511 16.257 1.00 93.69 211 ASP A N 1
ATOM 1710 C CA . ASP A 1 211 ? -10.310 -10.386 17.676 1.00 93.69 211 ASP A CA 1
ATOM 1711 C C . ASP A 1 211 ? -11.076 -9.104 18.050 1.00 93.69 211 ASP A C 1
ATOM 1713 O O . ASP A 1 211 ? -11.292 -8.837 19.237 1.00 93.69 211 ASP A O 1
ATOM 1717 N N . SER A 1 212 ? -11.470 -8.296 17.060 1.00 94.94 212 SER A N 1
ATOM 1718 C CA . SER A 1 212 ? -12.124 -6.990 17.233 1.00 94.94 212 SER A CA 1
ATOM 1719 C C . SER A 1 212 ? -11.316 -5.974 18.059 1.00 94.94 212 SER A C 1
ATOM 1721 O O . SER A 1 212 ? -11.880 -5.037 18.628 1.00 94.94 212 SER A O 1
ATOM 1723 N N . LYS A 1 213 ? -9.990 -6.145 18.150 1.00 93.00 213 LYS A N 1
ATOM 1724 C CA . LYS A 1 213 ? -9.082 -5.251 18.892 1.00 93.00 213 LYS A CA 1
ATOM 1725 C C . LYS A 1 213 ? -7.910 -4.795 18.035 1.00 93.00 213 LYS A C 1
ATOM 1727 O O . LYS A 1 213 ? -7.580 -3.606 18.001 1.00 93.00 213 LYS A O 1
ATOM 1732 N N . ARG A 1 214 ? -7.247 -5.742 17.378 1.00 94.81 214 ARG A N 1
ATOM 1733 C CA . ARG A 1 214 ? -6.066 -5.480 16.554 1.00 94.81 214 ARG A CA 1
ATOM 1734 C C . ARG A 1 214 ? -6.455 -4.796 15.249 1.00 94.81 214 ARG A C 1
ATOM 1736 O O . ARG A 1 214 ? -7.600 -4.866 14.818 1.00 94.81 214 ARG A O 1
ATOM 1743 N N . GLY A 1 215 ? -5.515 -4.072 14.655 1.00 94.56 215 GLY A N 1
ATOM 1744 C CA . GLY A 1 215 ? -5.702 -3.403 13.372 1.00 94.56 215 GLY A CA 1
ATOM 1745 C C . GLY A 1 215 ? -5.241 -4.263 12.198 1.00 94.56 215 GLY A C 1
ATOM 1746 O O . GLY A 1 215 ? -4.474 -5.208 12.371 1.00 94.56 215 GLY A O 1
ATOM 1747 N N . ILE A 1 216 ? -5.658 -3.914 10.986 1.00 95.06 216 ILE A N 1
ATOM 1748 C CA . ILE A 1 216 ? -5.235 -4.604 9.761 1.00 95.06 216 ILE A CA 1
ATOM 1749 C C . ILE A 1 216 ? -3.905 -4.044 9.254 1.00 95.06 216 ILE A C 1
ATOM 1751 O O . ILE A 1 216 ? -3.677 -2.842 9.260 1.00 95.06 216 ILE A O 1
ATOM 1755 N N . MET A 1 217 ? -2.996 -4.899 8.795 1.00 93.00 217 MET A N 1
ATOM 1756 C CA . MET A 1 217 ? -1.745 -4.490 8.164 1.00 93.00 217 MET A CA 1
ATOM 1757 C C . MET A 1 217 ? -1.738 -4.941 6.710 1.00 93.00 217 MET A C 1
ATOM 1759 O O . MET A 1 217 ? -1.848 -6.128 6.431 1.00 93.00 217 MET A O 1
ATOM 1763 N N . ALA A 1 218 ? -1.590 -3.995 5.784 1.00 91.88 218 ALA A N 1
ATOM 1764 C CA . ALA A 1 218 ? -1.580 -4.283 4.355 1.00 91.88 218 ALA A CA 1
ATOM 1765 C C . ALA A 1 218 ? -0.263 -3.851 3.708 1.00 91.88 218 ALA A C 1
ATOM 1767 O O . ALA A 1 218 ? 0.181 -2.701 3.826 1.00 91.88 218 ALA A O 1
ATOM 1768 N N . TYR A 1 219 ? 0.329 -4.784 2.978 1.00 89.06 219 TYR A N 1
ATOM 1769 C CA . TYR A 1 219 ? 1.593 -4.667 2.271 1.00 89.06 219 TYR A CA 1
ATOM 1770 C C . TYR A 1 219 ? 1.357 -4.688 0.758 1.00 89.06 219 TYR A C 1
ATOM 1772 O O . TYR A 1 219 ? 0.246 -4.898 0.282 1.00 89.06 219 TYR A O 1
ATOM 1780 N N . ASN A 1 220 ? 2.407 -4.393 -0.013 1.00 87.94 220 ASN A N 1
ATOM 1781 C CA . ASN A 1 220 ? 2.363 -4.316 -1.479 1.00 87.94 220 ASN A CA 1
ATOM 1782 C C . ASN A 1 220 ? 1.300 -3.354 -2.072 1.00 87.94 220 ASN A C 1
ATOM 1784 O O . ASN A 1 220 ? 1.080 -3.347 -3.272 1.00 87.94 220 ASN A O 1
ATOM 1788 N N . ARG A 1 221 ? 0.695 -2.451 -1.290 1.00 88.94 221 ARG A N 1
ATOM 1789 C CA . ARG A 1 221 ? -0.436 -1.616 -1.750 1.00 88.94 221 ARG A CA 1
ATOM 1790 C C . ARG A 1 221 ? -0.153 -0.666 -2.915 1.00 88.94 221 ARG A C 1
ATOM 1792 O O . ARG A 1 221 ? -1.086 -0.167 -3.530 1.00 88.94 221 ARG A O 1
ATOM 1799 N N . THR A 1 222 ? 1.108 -0.331 -3.197 1.00 86.31 222 THR A N 1
ATOM 1800 C CA . THR A 1 222 ? 1.437 0.708 -4.187 1.00 86.31 222 THR A CA 1
ATOM 1801 C C . THR A 1 222 ? 2.450 0.242 -5.218 1.00 86.31 222 THR A C 1
ATOM 1803 O O . THR A 1 222 ? 3.434 -0.422 -4.899 1.00 86.31 222 THR A O 1
ATOM 1806 N N . ILE A 1 223 ? 2.232 0.662 -6.460 1.00 84.50 223 ILE A N 1
ATOM 1807 C CA . ILE A 1 223 ? 3.181 0.557 -7.558 1.00 84.50 223 ILE A CA 1
ATOM 1808 C C . ILE A 1 223 ? 4.060 1.803 -7.526 1.00 84.50 223 ILE A C 1
ATOM 1810 O O . ILE A 1 223 ? 3.609 2.914 -7.824 1.00 84.50 223 ILE A O 1
ATOM 1814 N N . GLN A 1 224 ? 5.330 1.609 -7.186 1.00 80.56 224 GLN A N 1
ATOM 1815 C CA . GLN A 1 224 ? 6.328 2.671 -7.172 1.00 80.56 224 GLN A CA 1
ATOM 1816 C C . GLN A 1 224 ? 7.135 2.618 -8.468 1.00 80.56 224 GLN A C 1
ATOM 1818 O O . GLN A 1 224 ? 7.873 1.668 -8.725 1.00 80.56 224 GLN A O 1
ATOM 1823 N N . LYS A 1 225 ? 6.978 3.639 -9.312 1.00 77.94 225 LYS A N 1
ATOM 1824 C CA . LYS A 1 225 ? 7.748 3.802 -10.551 1.00 77.94 225 LYS A CA 1
ATOM 1825 C C . LYS A 1 225 ? 8.547 5.092 -10.458 1.00 77.94 225 LYS A C 1
ATOM 1827 O O . LYS A 1 225 ? 7.991 6.147 -10.169 1.00 77.94 225 LYS A O 1
ATOM 1832 N N . SER A 1 226 ? 9.848 5.014 -10.729 1.00 73.81 226 SER A N 1
ATOM 1833 C CA . SER A 1 226 ? 10.721 6.189 -10.685 1.00 73.81 226 SER A CA 1
ATOM 1834 C C . SER A 1 226 ? 10.204 7.292 -11.617 1.00 73.81 226 SER A C 1
ATOM 1836 O O . SER A 1 226 ? 9.873 7.028 -12.774 1.00 73.81 226 SER A O 1
ATOM 1838 N N . GLY A 1 227 ? 10.093 8.517 -11.096 1.00 74.38 227 GLY A N 1
ATOM 1839 C CA . GLY A 1 227 ? 9.608 9.686 -11.838 1.00 74.38 227 GLY A CA 1
ATOM 1840 C C . GLY A 1 227 ? 8.099 9.724 -12.112 1.00 74.38 227 GLY A C 1
ATOM 1841 O O . GLY A 1 227 ? 7.647 10.626 -12.813 1.00 74.38 227 GLY A O 1
ATOM 1842 N N . LYS A 1 228 ? 7.308 8.782 -11.581 1.00 77.50 228 LYS A N 1
ATOM 1843 C CA . LYS A 1 228 ? 5.839 8.797 -11.662 1.00 77.50 228 LYS A CA 1
ATOM 1844 C C . LYS A 1 228 ? 5.226 8.839 -10.266 1.00 77.50 228 LYS A C 1
ATOM 1846 O O . LYS A 1 228 ? 5.832 8.390 -9.299 1.00 77.50 228 LYS A O 1
ATOM 1851 N N . ALA A 1 229 ? 4.012 9.378 -10.173 1.00 77.81 229 ALA A N 1
ATOM 1852 C CA . ALA A 1 229 ? 3.230 9.298 -8.947 1.00 77.81 229 ALA A CA 1
ATOM 1853 C C . ALA A 1 229 ? 2.940 7.830 -8.600 1.00 77.81 229 ALA A C 1
ATOM 1855 O O . ALA A 1 229 ? 2.708 7.012 -9.496 1.00 77.81 229 ALA A O 1
ATOM 1856 N N . ASN A 1 230 ? 2.943 7.517 -7.305 1.00 82.19 230 ASN A N 1
ATOM 1857 C CA . ASN A 1 230 ? 2.573 6.193 -6.821 1.00 82.19 230 ASN A CA 1
ATOM 1858 C C . ASN A 1 230 ? 1.128 5.890 -7.220 1.00 82.19 230 ASN A C 1
ATOM 1860 O O . ASN A 1 230 ? 0.241 6.727 -7.051 1.00 82.19 230 ASN A O 1
ATOM 1864 N N . GLN A 1 231 ? 0.906 4.688 -7.736 1.00 85.06 231 GLN A N 1
ATOM 1865 C CA . GLN A 1 231 ? -0.426 4.189 -8.069 1.00 85.06 231 GLN A CA 1
ATOM 1866 C C . GLN A 1 231 ? -0.814 3.117 -7.058 1.00 85.06 231 GLN A C 1
ATOM 1868 O O . GLN A 1 231 ? 0.049 2.359 -6.619 1.00 85.06 231 GLN A O 1
ATOM 1873 N N . MET A 1 232 ? -2.085 3.066 -6.667 1.00 86.31 232 MET A N 1
ATOM 1874 C CA . MET A 1 232 ? -2.578 1.985 -5.815 1.00 86.31 232 MET A CA 1
ATOM 1875 C C . MET A 1 232 ? -2.676 0.706 -6.645 1.00 86.31 232 MET A C 1
ATOM 1877 O O . MET A 1 232 ? -3.085 0.763 -7.806 1.00 86.31 232 MET A O 1
ATOM 1881 N N . ARG A 1 233 ? -2.283 -0.425 -6.065 1.00 89.62 233 ARG A N 1
ATOM 1882 C CA . ARG A 1 233 ? -2.574 -1.739 -6.635 1.00 89.62 233 ARG A CA 1
ATOM 1883 C C . ARG A 1 233 ? -4.043 -2.099 -6.403 1.00 89.62 233 ARG A C 1
ATOM 1885 O O . ARG A 1 233 ? -4.593 -1.639 -5.396 1.00 89.62 233 ARG A O 1
ATOM 1892 N N . PRO A 1 234 ? -4.653 -2.910 -7.280 1.00 89.75 234 PRO A N 1
ATOM 1893 C CA . PRO A 1 234 ? -5.911 -3.575 -6.952 1.00 89.75 234 PRO A CA 1
ATOM 1894 C C . PRO A 1 234 ? -5.745 -4.449 -5.692 1.00 89.75 234 PRO A C 1
ATOM 1896 O O . PRO A 1 234 ? -4.618 -4.787 -5.319 1.00 89.75 234 PRO A O 1
ATOM 1899 N N . MET A 1 235 ? -6.845 -4.697 -4.972 1.00 89.94 235 MET A N 1
ATOM 1900 C CA . MET A 1 235 ? -6.812 -5.337 -3.647 1.00 89.94 235 MET A CA 1
ATOM 1901 C C . MET A 1 235 ? -6.422 -6.821 -3.696 1.00 89.94 235 MET A C 1
ATOM 1903 O O . MET A 1 235 ? -5.789 -7.291 -2.758 1.00 89.94 235 MET A O 1
ATOM 1907 N N . ASP A 1 236 ? -6.690 -7.507 -4.802 1.00 89.00 236 ASP A N 1
ATOM 1908 C CA . ASP A 1 236 ? -6.244 -8.880 -5.089 1.00 89.00 236 ASP A CA 1
ATOM 1909 C C . ASP A 1 236 ? -4.708 -9.036 -5.099 1.00 89.00 236 ASP A C 1
ATOM 1911 O O . ASP A 1 236 ? -4.158 -10.099 -4.833 1.00 89.00 236 ASP A O 1
ATOM 1915 N N . GLU A 1 237 ? -3.973 -7.951 -5.352 1.00 88.25 237 GLU A N 1
ATOM 1916 C CA . GLU A 1 237 ? -2.512 -7.919 -5.251 1.00 88.25 237 GLU A CA 1
ATOM 1917 C C . GLU A 1 237 ? -1.999 -7.510 -3.856 1.00 88.25 237 GLU A C 1
ATOM 1919 O O . GLU A 1 237 ? -0.778 -7.400 -3.644 1.00 88.25 237 GLU A O 1
ATOM 1924 N N . TRP A 1 238 ? -2.892 -7.200 -2.912 1.00 91.75 238 TRP A N 1
ATOM 1925 C CA . TRP A 1 238 ? -2.506 -6.809 -1.559 1.00 91.75 238 TRP A CA 1
ATOM 1926 C C . TRP A 1 238 ? -2.226 -8.045 -0.719 1.00 91.75 238 TRP A C 1
ATOM 1928 O O . TRP A 1 238 ? -2.998 -8.993 -0.696 1.00 91.75 238 TRP A O 1
ATOM 1938 N N . ILE A 1 239 ? -1.143 -7.967 0.049 1.00 90.75 239 ILE A N 1
ATOM 1939 C CA . ILE A 1 239 ? -0.820 -8.958 1.074 1.00 90.75 239 ILE A CA 1
ATOM 1940 C C . ILE A 1 239 ? -1.286 -8.373 2.400 1.00 90.75 239 ILE A C 1
ATOM 1942 O O . ILE A 1 239 ? -0.811 -7.303 2.792 1.00 90.75 239 ILE A O 1
ATOM 1946 N N . VAL A 1 240 ? -2.204 -9.038 3.090 1.00 92.69 240 VAL A N 1
ATOM 1947 C CA . VAL A 1 240 ? -2.850 -8.512 4.298 1.00 92.69 240 VAL A CA 1
ATOM 1948 C C . VAL A 1 240 ? -2.630 -9.456 5.474 1.00 92.69 240 VAL A C 1
ATOM 1950 O O . VAL A 1 240 ? -2.638 -10.667 5.316 1.00 92.69 240 VAL A O 1
ATOM 1953 N N . ALA A 1 241 ? -2.423 -8.915 6.670 1.00 93.06 241 ALA A N 1
ATOM 1954 C CA . ALA A 1 241 ? -2.341 -9.677 7.913 1.00 93.06 241 ALA A CA 1
ATOM 1955 C C . ALA A 1 241 ? -3.017 -8.910 9.053 1.00 93.06 241 ALA A C 1
ATOM 1957 O O . ALA A 1 241 ? -3.144 -7.683 8.999 1.00 93.06 241 ALA A O 1
ATOM 1958 N N . VAL A 1 242 ? -3.398 -9.609 10.123 1.00 93.00 242 VAL A N 1
ATOM 1959 C CA . VAL A 1 242 ? -3.787 -8.943 11.372 1.00 93.00 242 VAL A CA 1
ATOM 1960 C C . VAL A 1 242 ? -2.519 -8.417 12.048 1.00 93.00 242 VAL A C 1
ATOM 1962 O O . VAL A 1 242 ? -1.589 -9.162 12.364 1.00 93.00 242 VAL A O 1
ATOM 1965 N N . GLY A 1 243 ? -2.451 -7.100 12.220 1.00 90.88 243 GLY A N 1
ATOM 1966 C CA . GLY A 1 243 ? -1.313 -6.411 12.809 1.00 90.88 243 GLY A CA 1
ATOM 1967 C C . GLY A 1 243 ? -1.207 -6.625 14.318 1.00 90.88 243 GLY A C 1
ATOM 1968 O O . GLY A 1 243 ? -2.129 -7.092 14.979 1.00 90.88 243 GLY A O 1
ATOM 1969 N N . LYS A 1 244 ? -0.064 -6.248 14.895 1.00 89.06 244 LYS A N 1
ATOM 1970 C CA . LYS A 1 244 ? 0.130 -6.233 16.360 1.00 89.06 244 LYS A CA 1
ATOM 1971 C C . LYS A 1 244 ? -0.350 -4.945 17.034 1.00 89.06 244 LYS A C 1
ATOM 1973 O O . LYS A 1 244 ? -0.381 -4.873 18.259 1.00 89.06 244 LYS A O 1
ATOM 1978 N N . HIS A 1 245 ? -0.682 -3.923 16.250 1.00 91.94 245 HIS A N 1
ATOM 1979 C CA . HIS A 1 245 ? -1.188 -2.646 16.744 1.00 91.94 245 HIS A CA 1
ATOM 1980 C C . HIS A 1 245 ? -2.701 -2.696 16.949 1.00 91.94 245 HIS A C 1
ATOM 1982 O O . HIS A 1 245 ? -3.380 -3.564 16.407 1.00 91.94 245 HIS A O 1
ATOM 1988 N N . ALA A 1 246 ? -3.238 -1.745 17.708 1.00 93.44 246 ALA A N 1
ATOM 1989 C CA . ALA A 1 246 ? -4.680 -1.598 17.871 1.00 93.44 246 ALA A CA 1
ATOM 1990 C C . ALA A 1 246 ? -5.303 -0.823 16.695 1.00 93.44 246 ALA A C 1
ATOM 1992 O O . ALA A 1 246 ? -4.754 0.187 16.234 1.00 93.44 246 ALA A O 1
ATOM 1993 N N . GLY A 1 247 ? -6.452 -1.307 16.218 1.00 94.12 247 GLY A N 1
ATOM 1994 C CA . GLY A 1 247 ? -7.270 -0.611 15.225 1.00 94.12 247 GLY A CA 1
ATOM 1995 C C . GLY A 1 247 ? -8.019 0.572 15.848 1.00 94.12 247 GLY A C 1
ATOM 1996 O O . GLY A 1 247 ? -8.161 0.657 17.068 1.00 94.12 247 GLY A O 1
ATOM 1997 N N . LEU A 1 248 ? -8.486 1.504 15.015 1.00 95.94 248 LEU A N 1
ATOM 1998 C CA . LEU A 1 248 ? -9.187 2.717 15.463 1.00 95.94 248 LEU A CA 1
ATOM 1999 C C . LEU A 1 248 ? -10.632 2.813 14.968 1.00 95.94 248 LEU A C 1
ATOM 2001 O O . LEU A 1 248 ? -11.451 3.431 15.647 1.00 95.94 248 LEU A O 1
ATOM 2005 N N . ILE A 1 249 ? -10.925 2.244 13.800 1.00 97.56 249 ILE A N 1
ATOM 2006 C CA . ILE A 1 249 ? -12.180 2.406 13.062 1.00 97.56 249 ILE A CA 1
ATOM 2007 C C . ILE A 1 249 ? -12.801 1.032 12.837 1.00 97.56 249 ILE A C 1
ATOM 2009 O O . ILE A 1 249 ? -12.092 0.103 12.453 1.00 97.56 249 ILE A O 1
ATOM 2013 N N . LYS A 1 250 ? -14.110 0.892 13.059 1.00 97.38 250 LYS A N 1
ATOM 2014 C CA . LYS A 1 250 ? -14.810 -0.381 12.818 1.00 97.38 250 LYS A CA 1
ATOM 2015 C C . LYS A 1 250 ? -14.745 -0.765 11.341 1.00 97.38 250 LYS A C 1
ATOM 2017 O O . LYS A 1 250 ? -14.777 0.123 10.488 1.00 97.38 250 LYS A O 1
ATOM 2022 N N . GLY A 1 251 ? -14.733 -2.062 11.037 1.00 94.88 251 GLY A N 1
ATOM 2023 C CA . GLY A 1 251 ? -14.765 -2.572 9.667 1.00 94.88 251 GLY A CA 1
ATOM 2024 C C . GLY A 1 251 ? -15.903 -1.943 8.870 1.00 94.88 251 GLY A C 1
ATOM 2025 O O . GLY A 1 251 ? -15.658 -1.310 7.850 1.00 94.88 251 GLY A O 1
ATOM 2026 N N . THR A 1 252 ? -17.127 -1.966 9.406 1.00 96.44 252 THR A N 1
ATOM 2027 C CA . THR A 1 252 ? -18.303 -1.330 8.772 1.00 96.44 252 THR A CA 1
ATOM 2028 C C . THR A 1 252 ? -18.115 0.142 8.400 1.00 96.44 252 THR A C 1
ATOM 2030 O O . THR A 1 252 ? -18.568 0.573 7.342 1.00 96.44 252 THR A O 1
ATOM 2033 N N . GLU A 1 253 ? -17.482 0.938 9.262 1.00 96.69 253 GLU A N 1
ATOM 2034 C CA . GLU A 1 253 ? -17.235 2.359 9.008 1.00 96.69 253 GLU A CA 1
ATOM 2035 C C . GLU A 1 253 ? -16.148 2.543 7.954 1.00 96.69 253 GLU A C 1
ATOM 2037 O O . GLU A 1 253 ? -16.290 3.386 7.074 1.00 96.69 253 GLU A O 1
ATOM 2042 N N . TRP A 1 254 ? -15.082 1.743 8.016 1.00 97.31 254 TRP A N 1
ATOM 2043 C CA . TRP A 1 254 ? -13.989 1.801 7.052 1.00 97.31 254 TRP A CA 1
ATOM 2044 C C . TRP A 1 254 ? -14.439 1.382 5.647 1.00 97.31 254 TRP A C 1
ATOM 2046 O O . TRP A 1 254 ? -14.079 2.040 4.672 1.00 97.31 254 TRP A O 1
ATOM 2056 N N . ILE A 1 255 ? -15.262 0.334 5.552 1.00 95.81 255 ILE A N 1
ATOM 2057 C CA . ILE A 1 255 ? -15.804 -0.203 4.297 1.00 95.81 255 ILE A CA 1
ATOM 2058 C C . ILE A 1 255 ? -16.703 0.827 3.612 1.00 95.81 255 ILE A C 1
ATOM 2060 O O . ILE A 1 255 ? -16.489 1.130 2.444 1.00 95.81 255 ILE A O 1
ATOM 2064 N N . LYS A 1 256 ? -17.623 1.461 4.353 1.00 95.25 256 LYS A N 1
ATOM 2065 C CA . LYS A 1 256 ? -18.506 2.521 3.824 1.00 95.25 256 LYS A CA 1
ATOM 2066 C C . LYS A 1 256 ? -17.764 3.707 3.216 1.00 95.25 256 LYS A C 1
ATOM 2068 O O . LYS A 1 256 ? -18.324 4.434 2.410 1.00 95.25 256 LYS A O 1
ATOM 2073 N N . VAL A 1 257 ? -16.528 3.952 3.645 1.00 94.25 257 VAL A N 1
ATOM 2074 C CA . VAL A 1 257 ? -15.687 5.024 3.097 1.00 94.25 257 VAL A CA 1
ATOM 2075 C C . VAL A 1 257 ? -15.084 4.646 1.738 1.00 94.25 257 VAL A C 1
ATOM 2077 O O . VAL A 1 257 ? -14.669 5.541 1.000 1.00 94.25 257 VAL A O 1
ATOM 2080 N N . GLN A 1 258 ? -15.000 3.351 1.415 1.00 91.50 258 GLN A N 1
ATOM 2081 C CA . GLN A 1 258 ? -14.438 2.873 0.148 1.00 91.50 258 GLN A CA 1
ATOM 2082 C C . GLN A 1 258 ? -15.467 2.800 -0.991 1.00 91.50 258 GLN A C 1
ATOM 2084 O O . GLN A 1 258 ? -15.049 2.736 -2.148 1.00 91.50 258 GLN A O 1
ATOM 2089 N N . GLU A 1 259 ? -16.764 2.804 -0.666 1.00 85.19 259 GLU A N 1
ATOM 2090 C CA . GLU A 1 259 ? -17.897 2.841 -1.611 1.00 85.19 259 GLU A CA 1
ATOM 2091 C C . GLU A 1 259 ? -18.055 4.217 -2.287 1.00 85.19 259 GLU A C 1
ATOM 2093 O O . GLU A 1 259 ? -18.287 4.242 -3.519 1.00 85.19 259 GLU A O 1
#

pLDDT: mean 82.72, std 12.39, range [42.31, 97.56]

Foldseek 3Di:
DDDVVLVVVVVCLQVVVAQEDEDQDPCVNDPALLVVLVVVVSSVVSNHWYAHDPVRQTCVDPVNVVVSVVSNVVSVVVVVVVVVVVVVVVLVVQLQLFDPDDDDQFQWDWDFDFDQDPVRDGDTTTATEGDVVRLVVLVVLLVQCLVPVDLVSSQVVCVVVCPAGPVRHRQDSVSSVCSLQAQQQEQLAPLQVVVLVVQLAQESDDNVLSPRWFTKDKPPQWDDDPPDDIDGDRRNRIHIYGHPYTHRDYSVSSVVSVD